Protein AF-A0A958BLH3-F1 (afdb_monomer_lite)

Foldseek 3Di:
DDDDDPDDPDDQWDADWPCVPVVVVVVVLVVVCVVPDDDPVPPPPDPPPPVVVVNPDDDDDDDDDDDDDDDDDDPDPPPPPPPDPVVVVLCPDVVVVVVVVQVVCCVQPPPSSVLLVVLSVCLVVVVLVVSVVSLVVVCVSCPPNDRPSSLVSLLSSLQSNLVVCVVVLVLVVSLVSLVVSCVSPVPDLSSLLSNLSSCLSVVVLVRNQVSVVVLCVVQPLNSLCLQSNLVSCVVVVVLVSSQVSLVSDDPPCVVVSVVVNVLSVLCCVLQVQWDWDDDDPPQQEIETEHPDDCPVVSVVVSVVVVVVQVVVCVVSVDHDPHRHYTYGDGPVSVCSSVPDD

Structure (mmCIF, N/CA/C/O backbone):
data_AF-A0A958BLH3-F1
#
_entry.id   AF-A0A958BLH3-F1
#
loop_
_atom_site.group_PDB
_atom_site.id
_atom_site.type_symbol
_atom_site.label_atom_id
_atom_site.label_alt_id
_atom_site.label_comp_id
_atom_site.label_asym_id
_atom_site.label_entity_id
_atom_site.label_seq_id
_atom_site.pdbx_PDB_ins_code
_atom_site.Cartn_x
_atom_site.Cartn_y
_atom_site.Cartn_z
_atom_site.occupancy
_atom_site.B_iso_or_equiv
_atom_site.auth_seq_id
_atom_site.auth_comp_id
_atom_site.auth_asym_id
_atom_site.auth_atom_id
_atom_site.pdbx_PDB_model_num
ATOM 1 N N . MET A 1 1 ? -21.257 9.947 56.215 1.00 37.41 1 MET A N 1
ATOM 2 C CA . MET A 1 1 ? -22.336 9.494 55.311 1.00 37.41 1 MET A CA 1
ATOM 3 C C . MET A 1 1 ? -21.714 9.184 53.959 1.00 37.41 1 MET A C 1
ATOM 5 O O . MET A 1 1 ? -21.094 10.087 53.412 1.00 37.41 1 MET A O 1
ATOM 9 N N . PRO A 1 2 ? -21.786 7.946 53.446 1.00 32.38 2 PRO A N 1
ATOM 10 C CA . PRO A 1 2 ? -21.346 7.666 52.084 1.00 32.38 2 PRO A CA 1
ATOM 11 C C . PRO A 1 2 ? -22.386 8.201 51.079 1.00 32.38 2 PRO A C 1
ATOM 13 O O . PRO A 1 2 ? -23.577 8.228 51.407 1.00 32.38 2 PRO A O 1
ATOM 16 N N . PRO A 1 3 ? -21.970 8.644 49.880 1.00 43.88 3 PRO A N 1
ATOM 17 C CA . PRO A 1 3 ? -22.886 9.174 48.879 1.00 43.88 3 PRO A CA 1
ATOM 18 C C . PRO A 1 3 ? -23.779 8.059 48.320 1.00 43.88 3 PRO A C 1
ATOM 20 O O . PRO A 1 3 ? -23.331 6.944 48.045 1.00 43.88 3 PRO A O 1
ATOM 23 N N . GLY A 1 4 ? -25.070 8.373 48.206 1.00 34.03 4 GLY A N 1
ATOM 24 C CA . GLY A 1 4 ? -26.125 7.450 47.811 1.00 34.03 4 GLY A CA 1
ATOM 25 C C . GLY A 1 4 ? -25.943 6.898 46.398 1.00 34.03 4 GLY A C 1
ATOM 26 O O . GLY A 1 4 ? -25.615 7.619 45.457 1.00 34.03 4 GLY A O 1
ATOM 27 N N . LYS A 1 5 ? -26.196 5.594 46.253 1.00 37.66 5 LYS A N 1
ATOM 28 C CA . LYS A 1 5 ? -26.348 4.927 44.960 1.00 37.66 5 LYS A CA 1
ATOM 29 C C . LYS A 1 5 ? -27.605 5.475 44.279 1.00 37.66 5 LYS A C 1
ATOM 31 O O . LYS A 1 5 ? -28.716 5.183 44.716 1.00 37.66 5 LYS A O 1
ATOM 36 N N . ASN A 1 6 ? -27.425 6.257 43.217 1.00 38.53 6 ASN A N 1
ATOM 37 C CA . ASN A 1 6 ? -28.525 6.674 42.355 1.00 38.53 6 ASN A CA 1
ATOM 38 C C . ASN A 1 6 ? -29.084 5.451 41.622 1.00 38.53 6 ASN A C 1
ATOM 40 O O . ASN A 1 6 ? -28.413 4.825 40.805 1.00 38.53 6 ASN A O 1
ATOM 44 N N . ASN A 1 7 ? -30.324 5.117 41.958 1.00 36.72 7 ASN A N 1
ATOM 45 C CA . ASN A 1 7 ? -31.095 4.036 41.376 1.00 36.72 7 ASN A CA 1
ATOM 46 C C . ASN A 1 7 ? -31.666 4.516 40.031 1.00 36.72 7 ASN A C 1
ATOM 48 O O . ASN A 1 7 ? -32.753 5.086 39.969 1.00 36.72 7 ASN A O 1
ATOM 52 N N . THR A 1 8 ? -30.903 4.363 38.951 1.00 39.16 8 THR A N 1
ATOM 53 C CA . THR A 1 8 ? -31.406 4.580 37.590 1.00 39.16 8 THR A CA 1
ATOM 54 C C . THR A 1 8 ? -32.180 3.339 37.156 1.00 39.16 8 THR A C 1
ATOM 56 O O . THR A 1 8 ? -31.596 2.263 37.039 1.00 39.16 8 THR A O 1
ATOM 59 N N . GLY A 1 9 ? -33.491 3.482 36.942 1.00 37.75 9 GLY A N 1
ATOM 60 C CA . GLY A 1 9 ? -34.346 2.426 36.389 1.00 37.75 9 GLY A CA 1
ATOM 61 C C . GLY A 1 9 ? -33.879 1.933 35.007 1.00 37.75 9 GLY A C 1
ATOM 62 O O . GLY A 1 9 ? -32.950 2.508 34.434 1.00 37.75 9 GLY A O 1
ATOM 63 N N . PRO A 1 10 ? -34.501 0.872 34.454 1.00 38.06 10 PRO A N 1
ATOM 64 C CA . PRO A 1 10 ? -34.063 0.246 33.208 1.00 38.06 10 PRO A CA 1
ATOM 65 C C . PRO A 1 10 ? -34.158 1.243 32.047 1.00 38.06 10 PRO A C 1
ATOM 67 O O . PRO A 1 10 ? -35.227 1.489 31.489 1.00 38.06 10 PRO A O 1
ATOM 70 N N . GLY A 1 11 ? -33.025 1.860 31.712 1.00 38.25 11 GLY A N 1
ATOM 71 C CA . GLY A 1 11 ? -32.908 2.768 30.582 1.00 38.25 11 GLY A CA 1
ATOM 72 C C . GLY A 1 11 ? -33.175 2.025 29.277 1.00 38.25 11 GLY A C 1
ATOM 73 O O . GLY A 1 11 ? -32.767 0.882 29.108 1.00 38.25 11 GLY A O 1
ATOM 74 N N . ARG A 1 12 ? -33.866 2.673 28.337 1.00 40.09 12 ARG A N 1
ATOM 75 C CA . ARG A 1 12 ? -33.966 2.190 26.955 1.00 40.09 12 ARG A CA 1
ATOM 76 C C . ARG A 1 12 ? -32.569 2.189 26.326 1.00 40.09 12 ARG A C 1
ATOM 78 O O . ARG A 1 12 ? -31.915 3.233 26.278 1.00 40.09 12 ARG A O 1
ATOM 85 N N . TRP A 1 13 ? -32.133 1.027 25.854 1.00 40.81 13 TRP A N 1
ATOM 86 C CA . TRP A 1 13 ? -30.820 0.813 25.247 1.00 40.81 13 TRP A CA 1
ATOM 87 C C . TRP A 1 13 ? -30.917 0.886 23.724 1.00 40.81 13 TRP A C 1
ATOM 89 O O . TRP A 1 13 ? -31.919 0.477 23.147 1.00 40.81 13 TRP A O 1
ATOM 99 N N . ILE A 1 14 ? -29.874 1.403 23.077 1.00 40.72 14 ILE A N 1
ATOM 100 C CA . ILE A 1 14 ? -29.750 1.429 21.618 1.00 40.72 14 ILE A CA 1
ATOM 101 C C . ILE A 1 14 ? -28.505 0.614 21.286 1.00 40.72 14 ILE A C 1
ATOM 103 O O . ILE A 1 14 ? -27.400 1.015 21.642 1.00 40.72 14 ILE A O 1
ATOM 107 N N . ALA A 1 15 ? -28.683 -0.535 20.639 1.00 35.84 15 ALA A N 1
ATOM 108 C CA . ALA A 1 15 ? -27.577 -1.264 20.038 1.00 35.84 15 ALA A CA 1
ATOM 109 C C . ALA A 1 15 ? -27.275 -0.612 18.686 1.00 35.84 15 ALA A C 1
ATOM 111 O O . ALA A 1 15 ? -27.985 -0.844 17.710 1.00 35.84 15 ALA A O 1
ATOM 112 N N . LEU A 1 16 ? -26.252 0.239 18.633 1.00 40.19 16 LEU A N 1
ATOM 113 C CA . LEU A 1 16 ? -25.733 0.732 17.364 1.00 40.19 16 LEU A CA 1
ATOM 114 C C . LEU A 1 16 ? -24.526 -0.123 16.988 1.00 40.19 16 LEU A C 1
ATOM 116 O O . LEU A 1 16 ? -23.476 -0.043 17.620 1.00 40.19 16 LEU A O 1
ATOM 120 N N . VAL A 1 17 ? -24.682 -0.965 15.971 1.00 38.28 17 VAL A N 1
ATOM 121 C CA . VAL A 1 17 ? -23.552 -1.695 15.402 1.00 38.28 17 VAL A CA 1
ATOM 122 C C . VAL A 1 17 ? -22.861 -0.743 14.425 1.00 38.28 17 VAL A C 1
ATOM 124 O O . VAL A 1 17 ? -23.419 -0.407 13.381 1.00 38.28 17 VAL A O 1
ATOM 127 N N . LEU A 1 18 ? -21.655 -0.279 14.758 1.00 35.34 18 LEU A N 1
ATOM 128 C CA . LEU A 1 18 ? -20.787 0.430 13.813 1.00 35.34 18 LEU A CA 1
ATOM 129 C C . LEU A 1 18 ? -20.222 -0.587 12.813 1.00 35.34 18 LEU A C 1
ATOM 131 O O . LEU A 1 18 ? -19.117 -1.098 12.939 1.00 35.34 18 LEU A O 1
ATOM 135 N N . VAL A 1 19 ? -21.033 -0.913 11.811 1.00 38.06 19 VAL A N 1
ATOM 136 C CA . VAL A 1 19 ? -20.707 -1.826 10.712 1.00 38.06 19 VAL A CA 1
ATOM 137 C C . VAL A 1 19 ? -20.031 -1.037 9.579 1.00 38.06 19 VAL A C 1
ATOM 139 O O . VAL A 1 19 ? -20.519 -1.030 8.452 1.00 38.06 19 VAL A O 1
ATOM 142 N N . SER A 1 20 ? -18.949 -0.296 9.845 1.00 35.91 20 SER A N 1
ATOM 143 C CA . SER A 1 20 ? -18.367 0.568 8.796 1.00 35.91 20 SER A CA 1
ATOM 144 C C . SER A 1 20 ? -17.665 -0.243 7.696 1.00 35.91 20 SER A C 1
ATOM 146 O O . SER A 1 20 ? -17.787 0.089 6.520 1.00 35.91 20 SER A O 1
ATOM 148 N N . ALA A 1 21 ? -17.023 -1.363 8.047 1.00 39.22 21 ALA A N 1
ATOM 149 C CA . ALA A 1 21 ? -16.390 -2.258 7.076 1.00 39.22 21 ALA A CA 1
ATOM 150 C C . ALA A 1 21 ? -17.383 -3.262 6.460 1.00 39.22 21 ALA A C 1
ATOM 152 O O . ALA A 1 21 ? -17.373 -3.498 5.257 1.00 39.22 21 ALA A O 1
ATOM 153 N N . PHE A 1 22 ? -18.292 -3.830 7.256 1.00 42.03 22 PHE A N 1
ATOM 154 C CA . PHE A 1 22 ? -19.135 -4.950 6.816 1.00 42.03 22 PHE A CA 1
ATOM 155 C C . PHE A 1 22 ? -20.323 -4.522 5.929 1.00 42.03 22 PHE A C 1
ATOM 157 O O . PHE A 1 22 ? -20.677 -5.267 5.021 1.00 42.03 22 PHE A O 1
ATOM 164 N N . MET A 1 23 ? -20.860 -3.299 6.063 1.00 39.84 23 MET A N 1
ATOM 165 C CA . MET A 1 23 ? -21.829 -2.755 5.096 1.00 39.84 23 MET A CA 1
ATOM 166 C C . MET A 1 23 ? -21.134 -2.321 3.805 1.00 39.84 23 MET A C 1
ATOM 168 O O . MET A 1 23 ? -21.676 -2.567 2.738 1.00 39.84 23 MET A O 1
ATOM 172 N N . GLY A 1 24 ? -19.919 -1.764 3.871 1.00 39.97 24 GLY A N 1
ATOM 173 C CA . GLY A 1 24 ? -19.135 -1.422 2.680 1.00 39.97 24 GLY A CA 1
ATOM 174 C C . GLY A 1 24 ? -18.825 -2.645 1.812 1.00 39.97 24 GLY A C 1
ATOM 175 O O . GLY A 1 24 ? -19.053 -2.612 0.607 1.00 39.97 24 GLY A O 1
ATOM 176 N N . THR A 1 25 ? -18.402 -3.756 2.422 1.00 45.12 25 THR A N 1
ATOM 177 C CA . THR A 1 25 ? -18.096 -5.004 1.701 1.00 45.12 25 THR A CA 1
ATOM 178 C C . THR A 1 25 ? -19.353 -5.719 1.198 1.00 45.12 25 THR A C 1
ATOM 180 O O . THR A 1 25 ? -19.340 -6.266 0.097 1.00 45.12 25 THR A O 1
ATOM 183 N N . ILE A 1 26 ? -20.463 -5.682 1.947 1.00 45.66 26 ILE A N 1
ATOM 184 C CA . ILE A 1 26 ? -21.752 -6.225 1.483 1.00 45.66 26 ILE A CA 1
ATOM 185 C C . ILE A 1 26 ? -22.331 -5.370 0.359 1.00 45.66 26 ILE A C 1
ATOM 187 O O . ILE A 1 26 ? -22.821 -5.931 -0.610 1.00 45.66 26 ILE A O 1
ATOM 191 N N . VAL A 1 27 ? -22.251 -4.041 0.440 1.00 41.78 27 VAL A N 1
ATOM 192 C CA . VAL A 1 27 ? -22.716 -3.135 -0.619 1.00 41.78 27 VAL A CA 1
ATOM 193 C C . VAL A 1 27 ? -21.825 -3.254 -1.852 1.00 41.78 27 VAL A C 1
ATOM 195 O O . VAL A 1 27 ? -22.355 -3.334 -2.950 1.00 41.78 27 VAL A O 1
ATOM 198 N N . ALA A 1 28 ? -20.502 -3.370 -1.711 1.00 41.59 28 ALA A N 1
ATOM 199 C CA . ALA A 1 28 ? -19.601 -3.615 -2.839 1.00 41.59 28 ALA A CA 1
ATOM 200 C C . ALA A 1 28 ? -19.841 -4.991 -3.487 1.00 41.59 28 ALA A C 1
ATOM 202 O O . ALA A 1 28 ? -19.916 -5.085 -4.710 1.00 41.59 28 ALA A O 1
ATOM 203 N N . GLY A 1 29 ? -20.043 -6.046 -2.689 1.00 42.72 29 GLY A N 1
ATOM 204 C CA . GLY A 1 29 ? -20.414 -7.377 -3.181 1.00 42.72 29 GLY A CA 1
ATOM 205 C C . GLY A 1 29 ? -21.808 -7.412 -3.815 1.00 42.72 29 GLY A C 1
ATOM 206 O O . GLY A 1 29 ? -22.000 -8.038 -4.854 1.00 42.72 29 GLY A O 1
ATOM 207 N N . ALA A 1 30 ? -22.770 -6.684 -3.245 1.00 41.22 30 ALA A N 1
ATOM 208 C CA . ALA A 1 30 ? -24.120 -6.542 -3.775 1.00 41.22 30 ALA A CA 1
ATOM 209 C C . ALA A 1 30 ? -24.160 -5.673 -5.035 1.00 41.22 30 ALA A C 1
ATOM 211 O O . ALA A 1 30 ? -24.947 -5.977 -5.915 1.00 41.22 30 ALA A O 1
ATOM 212 N N . LEU A 1 31 ? -23.312 -4.648 -5.173 1.00 40.00 31 LEU A N 1
ATOM 213 C CA . LEU A 1 31 ? -23.170 -3.845 -6.395 1.00 40.00 31 LEU A CA 1
ATOM 214 C C . LEU A 1 31 ? -22.462 -4.635 -7.502 1.00 40.00 31 LEU A C 1
ATOM 216 O O . LEU A 1 31 ? -22.894 -4.595 -8.652 1.00 40.00 31 LEU A O 1
ATOM 220 N N . TYR A 1 32 ? -21.436 -5.418 -7.153 1.00 45.50 32 TYR A N 1
ATOM 221 C CA . TYR A 1 32 ? -20.783 -6.358 -8.068 1.00 45.50 32 TYR A CA 1
ATOM 222 C C . TYR A 1 32 ? -21.759 -7.439 -8.568 1.00 45.50 32 TYR A C 1
ATOM 224 O O . TYR A 1 32 ? -21.731 -7.809 -9.740 1.00 45.50 32 TYR A O 1
ATOM 232 N N . TRP A 1 33 ? -22.674 -7.901 -7.707 1.00 40.91 33 TRP A N 1
ATOM 233 C CA . TRP A 1 33 ? -23.711 -8.879 -8.052 1.00 40.91 33 TRP A CA 1
ATOM 234 C C . TRP A 1 33 ? -24.939 -8.259 -8.748 1.00 40.91 33 TRP A C 1
ATOM 236 O O . TRP A 1 33 ? -25.469 -8.856 -9.676 1.00 40.91 33 TRP A O 1
ATOM 246 N N . ALA A 1 34 ? -25.366 -7.046 -8.379 1.00 42.19 34 ALA A N 1
ATOM 247 C CA . ALA A 1 34 ? -26.511 -6.335 -8.967 1.00 42.19 34 ALA A CA 1
ATOM 248 C C . ALA A 1 34 ? -26.246 -5.838 -10.394 1.00 42.19 34 ALA A C 1
ATOM 250 O O . ALA A 1 34 ? -27.189 -5.638 -11.158 1.00 42.19 34 ALA A O 1
ATOM 251 N N . ASN A 1 35 ? -24.977 -5.727 -10.794 1.00 41.56 35 ASN A N 1
ATOM 252 C CA . ASN A 1 35 ? -24.606 -5.562 -12.199 1.00 41.56 35 ASN A CA 1
ATOM 253 C C . ASN A 1 35 ? -24.906 -6.829 -13.044 1.00 41.56 35 ASN A C 1
ATOM 255 O O . ASN A 1 35 ? -24.737 -6.822 -14.259 1.00 41.56 35 ASN A O 1
ATOM 259 N N . ASN A 1 36 ? -25.385 -7.910 -12.408 1.00 40.97 36 ASN A N 1
ATOM 260 C CA . ASN A 1 36 ? -25.858 -9.156 -13.003 1.00 40.97 36 ASN A CA 1
ATOM 261 C C . ASN A 1 36 ? -27.269 -9.527 -12.467 1.00 40.97 36 ASN A C 1
ATOM 263 O O . ASN A 1 36 ? -27.419 -10.345 -11.564 1.00 40.97 36 ASN A O 1
ATOM 267 N N . ARG A 1 37 ? -28.307 -8.990 -13.132 1.00 43.25 37 ARG A N 1
ATOM 268 C CA . ARG A 1 37 ? -29.766 -9.293 -13.064 1.00 43.25 37 ARG A CA 1
ATOM 269 C C . ARG A 1 37 ? -30.682 -8.497 -12.114 1.00 43.25 37 ARG A C 1
ATOM 271 O O . ARG A 1 37 ? -30.424 -8.269 -10.938 1.00 43.25 37 ARG A O 1
ATOM 278 N N . GLU A 1 38 ? -31.860 -8.210 -12.682 1.00 42.28 38 GLU A N 1
ATOM 279 C CA . GLU A 1 38 ? -33.102 -7.701 -12.089 1.00 42.28 38 GLU A CA 1
ATOM 280 C C . GLU A 1 38 ? -33.615 -8.599 -10.948 1.00 42.28 38 GLU A C 1
ATOM 282 O O . GLU A 1 38 ? -33.930 -9.761 -11.210 1.00 42.28 38 GLU A O 1
ATOM 287 N N . LYS A 1 39 ? -33.735 -8.080 -9.710 1.00 44.16 39 LYS A N 1
ATOM 288 C CA . LYS A 1 39 ? -34.741 -8.467 -8.673 1.00 44.16 39 LYS A CA 1
ATOM 289 C C . LYS A 1 39 ? -34.475 -7.824 -7.294 1.00 44.16 39 LYS A C 1
ATOM 291 O O . LYS A 1 39 ? -34.443 -8.503 -6.272 1.00 44.16 39 LYS A O 1
ATOM 296 N N . VAL A 1 40 ? -34.342 -6.497 -7.226 1.00 38.03 40 VAL A N 1
ATOM 297 C CA . VAL A 1 40 ? -34.136 -5.790 -5.936 1.00 38.03 40 VAL A CA 1
ATOM 298 C C . VAL A 1 40 ? -35.458 -5.368 -5.261 1.00 38.03 40 VAL A C 1
ATOM 300 O O . VAL A 1 40 ? -35.514 -5.213 -4.044 1.00 38.03 40 VAL A O 1
ATOM 303 N N . GLY A 1 41 ? -36.573 -5.296 -5.996 1.00 34.56 41 GLY A N 1
ATOM 304 C CA . GLY A 1 41 ? -37.837 -4.739 -5.482 1.00 34.56 41 GLY A CA 1
ATOM 305 C C . GLY A 1 41 ? -38.534 -5.514 -4.349 1.00 34.56 41 GLY A C 1
ATOM 306 O O . GLY A 1 41 ? -39.370 -4.946 -3.657 1.00 34.56 41 GLY A O 1
ATOM 307 N N . HIS A 1 42 ? -38.203 -6.790 -4.108 1.00 34.75 42 HIS A N 1
ATOM 308 C CA . HIS A 1 42 ? -38.936 -7.633 -3.145 1.00 34.75 42 HIS A CA 1
ATOM 309 C C . HIS A 1 42 ? -38.264 -7.805 -1.768 1.00 34.75 42 HIS A C 1
ATOM 311 O O . HIS A 1 42 ? -38.857 -8.422 -0.878 1.00 34.75 42 HIS A O 1
ATOM 317 N N . PHE A 1 43 ? -37.047 -7.281 -1.585 1.00 39.72 43 PHE A N 1
ATOM 318 C CA . PHE A 1 43 ? -36.188 -7.561 -0.425 1.00 39.72 43 PHE A CA 1
ATOM 319 C C . PHE A 1 43 ? -36.450 -6.648 0.790 1.00 39.72 43 PHE A C 1
ATOM 321 O O . PHE A 1 43 ? -36.435 -7.126 1.925 1.00 39.72 43 PHE A O 1
ATOM 328 N N . ALA A 1 44 ? -36.777 -5.367 0.581 1.00 32.50 44 ALA A N 1
ATOM 329 C CA . ALA A 1 44 ? -36.864 -4.375 1.663 1.00 32.50 44 ALA A CA 1
ATOM 330 C C . ALA A 1 44 ? -37.977 -4.642 2.704 1.00 32.50 44 ALA A C 1
ATOM 332 O O . ALA A 1 44 ? -37.867 -4.207 3.845 1.00 32.50 44 ALA A O 1
ATOM 333 N N . GLY A 1 45 ? -39.027 -5.396 2.354 1.00 31.56 45 GLY A N 1
ATOM 334 C CA . GLY A 1 45 ? -40.202 -5.571 3.219 1.00 31.56 45 GLY A CA 1
ATOM 335 C C . GLY A 1 45 ? -40.168 -6.745 4.207 1.00 31.56 45 GLY A C 1
ATOM 336 O O . GLY A 1 45 ? -40.974 -6.764 5.130 1.00 31.56 45 GLY A O 1
ATOM 337 N N . ARG A 1 46 ? -39.292 -7.752 4.036 1.00 38.34 46 ARG A N 1
ATOM 338 C CA . ARG A 1 46 ? -39.423 -9.032 4.778 1.00 38.34 46 ARG A CA 1
ATOM 339 C C . ARG A 1 46 ? -38.373 -9.311 5.850 1.00 38.34 46 ARG A C 1
ATOM 341 O O . ARG A 1 46 ? -38.686 -10.034 6.789 1.00 38.34 46 ARG A O 1
ATOM 348 N N . VAL A 1 47 ? -37.165 -8.758 5.741 1.00 38.47 47 VAL A N 1
ATOM 349 C CA . VAL A 1 47 ? -36.065 -9.058 6.686 1.00 38.47 47 VAL A CA 1
ATOM 350 C C . VAL A 1 47 ? -35.832 -7.919 7.689 1.00 38.47 47 VAL A C 1
ATOM 352 O O . VAL A 1 47 ? -35.426 -8.179 8.816 1.00 38.47 47 VAL A O 1
ATOM 355 N N . GLY A 1 48 ? -36.171 -6.673 7.335 1.00 34.03 48 GLY A N 1
ATOM 356 C CA . GLY A 1 48 ? -35.995 -5.516 8.223 1.00 34.03 48 GLY A CA 1
ATOM 357 C C . GLY A 1 48 ? -37.059 -5.377 9.318 1.00 34.03 48 GLY A C 1
ATOM 358 O O . GLY A 1 48 ? -36.728 -4.993 10.431 1.00 34.03 48 GLY A O 1
ATOM 359 N N . GLY A 1 49 ? -38.322 -5.723 9.039 1.00 31.38 49 GLY A N 1
ATOM 360 C CA . GLY A 1 49 ? -39.445 -5.399 9.935 1.00 31.38 49 GLY A CA 1
ATOM 361 C C . GLY A 1 49 ? -39.404 -6.116 11.288 1.00 31.38 49 GLY A C 1
ATOM 362 O O . GLY A 1 49 ? -39.385 -5.472 12.329 1.00 31.38 49 GLY A O 1
ATOM 363 N N . ARG A 1 50 ? -39.313 -7.453 11.297 1.00 36.44 50 ARG A N 1
ATOM 364 C CA . ARG A 1 50 ? -39.453 -8.226 12.549 1.00 36.44 50 ARG A CA 1
ATOM 365 C C . ARG A 1 50 ? -38.236 -8.175 13.473 1.00 36.44 50 ARG A C 1
ATOM 367 O O . ARG A 1 50 ? -38.407 -8.207 14.681 1.00 36.44 50 ARG A O 1
ATOM 374 N N . ALA A 1 51 ? -37.020 -8.075 12.936 1.00 37.38 51 ALA A N 1
ATOM 375 C CA . ALA A 1 51 ? -35.814 -8.016 13.769 1.00 37.38 51 ALA A CA 1
ATOM 376 C C . ALA A 1 51 ? -35.597 -6.633 14.416 1.00 37.38 51 ALA A C 1
ATOM 378 O O . ALA A 1 51 ? -34.936 -6.539 15.446 1.00 37.38 51 ALA A O 1
ATOM 379 N N . LEU A 1 52 ? -36.144 -5.564 13.822 1.00 33.84 52 LEU A N 1
ATOM 380 C CA . LEU A 1 52 ? -36.016 -4.189 14.322 1.00 33.84 52 LEU A CA 1
ATOM 381 C C . LEU A 1 52 ? -37.176 -3.778 15.246 1.00 33.84 52 LEU A C 1
ATOM 383 O O . LEU A 1 52 ? -36.959 -2.975 16.155 1.00 33.84 52 LEU A O 1
ATOM 387 N N . GLU A 1 53 ? -38.371 -4.358 15.074 1.00 36.38 53 GLU A N 1
ATOM 388 C CA . GLU A 1 53 ? -39.510 -4.176 15.991 1.00 36.38 53 GLU A CA 1
ATOM 389 C C . GLU A 1 53 ? -39.236 -4.770 17.383 1.00 36.38 53 GLU A C 1
ATOM 391 O O . GLU A 1 53 ? -39.502 -4.109 18.388 1.00 36.38 53 GLU A O 1
ATOM 396 N N . ASP A 1 54 ? -38.582 -5.936 17.460 1.00 37.88 54 ASP A N 1
ATOM 397 C CA . ASP A 1 54 ? -38.161 -6.551 18.732 1.00 37.88 54 ASP A CA 1
ATOM 398 C C . ASP A 1 54 ? -37.058 -5.748 19.463 1.00 37.88 54 ASP A C 1
ATOM 400 O O . ASP A 1 54 ? -36.806 -5.960 20.651 1.00 37.88 54 ASP A O 1
ATOM 404 N N . LEU A 1 55 ? -36.416 -4.789 18.781 1.00 36.84 55 LEU A N 1
ATOM 405 C CA . LEU A 1 55 ? -35.350 -3.930 19.314 1.00 36.84 55 LEU A CA 1
ATOM 406 C C . LEU A 1 55 ? -35.811 -2.502 19.669 1.00 36.84 55 LEU A C 1
ATOM 408 O O . LEU A 1 55 ? -35.000 -1.703 20.139 1.00 36.84 55 LEU A O 1
ATOM 412 N N . GLY A 1 56 ? -37.093 -2.157 19.485 1.00 28.36 56 GLY A N 1
ATOM 413 C CA . GLY A 1 56 ? -37.637 -0.848 19.878 1.00 28.36 56 GLY A CA 1
ATOM 414 C C . GLY A 1 56 ? -37.031 0.355 19.136 1.00 28.36 56 GLY A C 1
ATOM 415 O O . GLY A 1 56 ? -36.914 1.439 19.715 1.00 28.36 56 GLY A O 1
ATOM 416 N N . VAL A 1 57 ? -36.628 0.177 17.875 1.00 32.44 57 VAL A N 1
ATOM 417 C CA . VAL A 1 57 ? -36.016 1.231 17.048 1.00 32.44 57 VAL A CA 1
ATOM 418 C C . VAL A 1 57 ? -37.100 2.160 16.480 1.00 32.44 57 VAL A C 1
ATOM 420 O O . VAL A 1 57 ? -38.033 1.714 15.821 1.00 32.44 57 VAL A O 1
ATOM 423 N N . ILE A 1 58 ? -36.988 3.467 16.743 1.00 28.47 58 ILE A N 1
ATOM 424 C CA . ILE A 1 58 ? -37.929 4.497 16.267 1.00 28.47 58 ILE A CA 1
ATOM 425 C C . ILE A 1 58 ? -37.579 4.901 14.826 1.00 28.47 58 ILE A C 1
ATOM 427 O O . ILE A 1 58 ? -36.423 5.192 14.522 1.00 28.47 58 ILE A O 1
ATOM 431 N N . HIS A 1 59 ? -38.593 4.950 13.961 1.00 25.30 59 HIS A N 1
ATOM 432 C CA . HIS A 1 59 ? -38.522 5.430 12.579 1.00 25.30 59 HIS A CA 1
ATOM 433 C C . HIS A 1 59 ? -38.285 6.954 12.532 1.00 25.30 59 HIS A C 1
ATOM 435 O O . HIS A 1 59 ? -38.992 7.709 13.200 1.00 25.30 59 HIS A O 1
ATOM 441 N N . ILE A 1 60 ? -37.296 7.408 11.755 1.00 26.30 60 ILE A N 1
ATOM 442 C CA . ILE A 1 60 ? -37.010 8.831 11.501 1.00 26.30 60 ILE A CA 1
ATOM 443 C C . ILE A 1 60 ? -37.537 9.158 10.092 1.00 26.30 60 ILE A C 1
ATOM 445 O O . ILE A 1 60 ? -37.161 8.439 9.166 1.00 26.30 60 ILE A O 1
ATOM 449 N N . PRO A 1 61 ? -38.396 10.180 9.904 1.00 26.44 61 PRO A N 1
ATOM 450 C CA . PRO A 1 61 ? -38.891 10.548 8.581 1.00 26.44 61 PRO A CA 1
ATOM 451 C C . PRO A 1 61 ? -37.813 11.245 7.740 1.00 26.44 61 PRO A C 1
ATOM 453 O O . PRO A 1 61 ? -36.923 11.910 8.274 1.00 26.44 61 PRO A O 1
ATOM 456 N N . ASP A 1 62 ? -37.932 11.068 6.423 1.00 27.95 62 ASP A N 1
ATOM 457 C CA . ASP A 1 62 ? -37.001 11.505 5.382 1.00 27.95 62 ASP A CA 1
ATOM 458 C C . ASP A 1 62 ? -36.552 12.967 5.524 1.00 27.95 62 ASP A C 1
ATOM 460 O O . ASP A 1 62 ? -37.362 13.895 5.575 1.00 27.95 62 ASP A O 1
ATOM 464 N N . ALA A 1 63 ? -35.232 13.171 5.533 1.00 26.92 63 ALA A N 1
ATOM 465 C CA . ALA A 1 63 ? -34.613 14.485 5.449 1.00 26.92 63 ALA A CA 1
ATOM 466 C C . ALA A 1 63 ? -34.212 14.775 3.996 1.00 26.92 63 ALA A C 1
ATOM 468 O O . ALA A 1 63 ? -33.309 14.147 3.442 1.00 26.92 63 ALA A O 1
ATOM 469 N N . THR A 1 64 ? -34.882 15.747 3.383 1.00 29.61 64 THR A N 1
ATOM 470 C CA . THR A 1 64 ? -34.517 16.323 2.084 1.00 29.61 64 THR A CA 1
ATOM 471 C C . THR A 1 64 ? -33.145 17.008 2.185 1.00 29.61 64 THR A C 1
ATOM 473 O O . THR A 1 64 ? -32.937 17.787 3.119 1.00 29.61 64 THR A O 1
ATOM 476 N N . PRO A 1 65 ? -32.199 16.781 1.255 1.00 28.44 65 PRO A N 1
ATOM 477 C CA . PRO A 1 65 ? -30.905 17.453 1.307 1.00 28.44 65 PRO A CA 1
ATOM 478 C C . PRO A 1 65 ? -31.043 18.928 0.889 1.00 28.44 65 PRO A C 1
ATOM 480 O O . PRO A 1 65 ? -31.703 19.214 -0.115 1.00 28.44 65 PRO A O 1
ATOM 483 N N . PRO A 1 66 ? -30.420 19.884 1.603 1.00 30.56 66 PRO A N 1
ATOM 484 C CA . PRO A 1 66 ? -30.347 21.257 1.135 1.00 30.56 66 PRO A CA 1
ATOM 485 C C . PRO A 1 66 ? -29.325 21.357 -0.003 1.00 30.56 66 PRO A C 1
ATOM 487 O O . PRO A 1 66 ? -28.177 20.932 0.124 1.00 30.56 66 PRO A O 1
ATOM 490 N N . GLY A 1 67 ? -29.761 21.934 -1.123 1.00 35.62 67 GLY A N 1
ATOM 491 C CA . GLY A 1 67 ? -28.886 22.333 -2.217 1.00 35.62 67 GLY A CA 1
ATOM 492 C C . GLY A 1 67 ? -27.924 23.428 -1.760 1.00 35.62 67 GLY A C 1
ATOM 493 O O . GLY A 1 67 ? -28.349 24.467 -1.258 1.00 35.62 67 GLY A O 1
ATOM 494 N N . GLY A 1 68 ? -26.630 23.188 -1.947 1.00 30.41 68 GLY A N 1
ATOM 495 C CA . GLY A 1 68 ? -25.563 24.146 -1.684 1.00 30.41 68 GLY A CA 1
ATOM 496 C C . GLY A 1 68 ? -24.447 23.967 -2.706 1.00 30.41 68 GLY A C 1
ATOM 497 O O . GLY A 1 68 ? -24.034 22.844 -2.988 1.00 30.41 68 GLY A O 1
ATOM 498 N N . ALA A 1 69 ? -24.023 25.078 -3.303 1.00 29.81 69 ALA A N 1
ATOM 499 C CA . ALA A 1 69 ? -23.031 25.145 -4.367 1.00 29.81 69 ALA A CA 1
ATOM 500 C C . ALA A 1 69 ? -21.642 24.648 -3.925 1.00 29.81 69 ALA A C 1
ATOM 502 O O . ALA A 1 69 ? -21.235 24.819 -2.777 1.00 29.81 69 ALA A O 1
ATOM 503 N N . ILE A 1 70 ? -20.914 24.059 -4.875 1.00 28.42 70 ILE A N 1
ATOM 504 C CA . ILE A 1 70 ? -19.525 23.613 -4.730 1.00 28.42 70 ILE A CA 1
ATOM 505 C C . ILE A 1 70 ? -18.621 24.859 -4.684 1.00 28.42 70 ILE A C 1
ATOM 507 O O . ILE A 1 70 ? -18.683 25.652 -5.625 1.00 28.42 70 ILE A O 1
ATOM 511 N N . PRO A 1 71 ? -17.782 25.057 -3.651 1.00 29.30 71 PRO A N 1
ATOM 512 C CA . PRO A 1 71 ? -16.786 26.119 -3.669 1.00 29.30 71 PRO A CA 1
ATOM 513 C C . PRO A 1 71 ? -15.647 25.760 -4.628 1.00 29.30 71 PRO A C 1
ATOM 515 O O . PRO A 1 71 ? -15.107 24.653 -4.586 1.00 29.30 71 PRO A O 1
ATOM 518 N N . GLU A 1 72 ? -15.287 26.722 -5.472 1.00 28.27 72 GLU A N 1
ATOM 519 C CA . GLU A 1 72 ? -14.068 26.744 -6.279 1.00 28.27 72 GLU A CA 1
ATOM 520 C C . GLU A 1 72 ? -12.836 26.463 -5.403 1.00 28.27 72 GLU A C 1
ATOM 522 O O . GLU A 1 72 ? -12.586 27.158 -4.417 1.00 28.27 72 GLU A O 1
ATOM 527 N N . LEU A 1 73 ? -12.073 25.425 -5.759 1.00 27.67 73 LEU A N 1
ATOM 528 C CA . LEU A 1 73 ? -10.802 25.090 -5.117 1.00 27.67 73 LEU A CA 1
ATOM 529 C C . LEU A 1 73 ? -9.773 26.185 -5.416 1.00 27.67 73 LEU A C 1
ATOM 531 O O . LEU A 1 73 ? -9.496 26.487 -6.580 1.00 27.67 73 LEU A O 1
ATOM 535 N N . SER A 1 74 ? -9.223 26.772 -4.350 1.00 30.19 74 SER A N 1
ATOM 536 C CA . SER A 1 74 ? -8.192 27.800 -4.422 1.00 30.19 74 SER A CA 1
ATOM 537 C C . SER A 1 74 ? -6.929 27.260 -5.089 1.00 30.19 74 SER A C 1
ATOM 539 O O . SER A 1 74 ? -6.465 26.146 -4.841 1.00 30.19 74 SER A O 1
ATOM 541 N N . LYS A 1 75 ? -6.385 28.094 -5.973 1.00 31.88 75 LYS A N 1
ATOM 542 C CA . LYS A 1 75 ? -5.045 27.979 -6.533 1.00 31.88 75 LYS A CA 1
ATOM 543 C C . LYS A 1 75 ? -4.055 28.404 -5.450 1.00 31.88 75 LYS A C 1
ATOM 545 O O . LYS A 1 75 ? -3.736 29.583 -5.383 1.00 31.88 75 LYS A O 1
ATOM 550 N N . ASP A 1 76 ? -3.598 27.477 -4.617 1.00 28.41 76 ASP A N 1
ATOM 551 C CA . ASP A 1 76 ? -2.438 27.738 -3.764 1.00 28.41 76 ASP A CA 1
ATOM 552 C C . ASP A 1 76 ? -1.230 26.954 -4.274 1.00 28.41 76 ASP A C 1
ATOM 554 O O . ASP A 1 76 ? -1.190 25.723 -4.303 1.00 28.41 76 ASP A O 1
ATOM 558 N N . GLU A 1 77 ? -0.265 27.744 -4.740 1.00 29.31 77 GLU A N 1
ATOM 559 C CA . GLU A 1 77 ? 0.987 27.420 -5.423 1.00 29.31 77 GLU A CA 1
ATOM 560 C C . GLU A 1 77 ? 2.060 26.801 -4.507 1.00 29.31 77 GLU A C 1
ATOM 562 O O . GLU A 1 77 ? 3.245 26.841 -4.824 1.00 29.31 77 GLU A O 1
ATOM 567 N N . ASP A 1 78 ? 1.670 26.141 -3.418 1.00 29.23 78 ASP A N 1
ATOM 568 C CA . ASP A 1 78 ? 2.589 25.441 -2.510 1.00 29.23 78 ASP A CA 1
ATOM 569 C C . ASP A 1 78 ? 2.745 23.959 -2.880 1.00 29.23 78 ASP A C 1
ATOM 571 O O . ASP A 1 78 ? 2.868 23.074 -2.027 1.00 29.23 78 ASP A O 1
ATOM 575 N N . SER A 1 79 ? 2.781 23.665 -4.189 1.00 29.94 79 SER A N 1
ATOM 576 C CA . SER A 1 79 ? 3.221 22.359 -4.676 1.00 29.94 79 SER A CA 1
ATOM 577 C C . SER A 1 79 ? 4.680 22.182 -4.266 1.00 29.94 79 SER A C 1
ATOM 579 O O . SER A 1 79 ? 5.608 22.691 -4.901 1.00 29.94 79 SER A O 1
ATOM 581 N N . ILE A 1 80 ? 4.860 21.491 -3.148 1.00 30.20 80 ILE A N 1
ATOM 582 C CA . ILE A 1 80 ? 6.135 21.076 -2.595 1.00 30.20 80 ILE A CA 1
ATOM 583 C C . ILE A 1 80 ? 6.970 20.515 -3.747 1.00 30.20 80 ILE A C 1
ATOM 585 O O . ILE A 1 80 ? 6.646 19.463 -4.306 1.00 30.20 80 ILE A O 1
ATOM 589 N N . ARG A 1 81 ? 8.039 21.236 -4.113 1.00 27.50 81 ARG A N 1
ATOM 590 C CA . ARG A 1 81 ? 9.142 20.709 -4.919 1.00 27.50 81 ARG A CA 1
ATOM 591 C C . ARG A 1 81 ? 9.745 19.542 -4.146 1.00 27.50 81 ARG A C 1
ATOM 593 O O . ARG A 1 81 ? 10.703 19.701 -3.398 1.00 27.50 81 ARG A O 1
ATOM 600 N N . TYR A 1 82 ? 9.165 18.361 -4.310 1.00 32.34 82 TYR A N 1
ATOM 601 C CA . TYR A 1 82 ? 9.880 17.120 -4.091 1.00 32.34 82 TYR A CA 1
ATOM 602 C C . TYR A 1 82 ? 10.820 16.970 -5.281 1.00 32.34 82 TYR A C 1
ATOM 604 O O . TYR A 1 82 ? 10.440 16.520 -6.358 1.00 32.34 82 TYR A O 1
ATOM 612 N N . GLU A 1 83 ? 12.036 17.468 -5.088 1.00 28.11 83 GLU A N 1
ATOM 613 C CA . GLU A 1 83 ? 13.176 17.261 -5.966 1.00 28.11 83 GLU A CA 1
ATOM 614 C C . GLU A 1 83 ? 13.352 15.743 -6.149 1.00 28.11 83 GLU A C 1
ATOM 616 O O . GLU A 1 83 ? 13.646 15.000 -5.209 1.00 28.11 83 GLU A O 1
ATOM 621 N N . TRP A 1 84 ? 13.014 15.259 -7.344 1.00 36.69 84 TRP A N 1
ATOM 622 C CA . TRP A 1 84 ? 12.967 13.840 -7.672 1.00 36.69 84 TRP A CA 1
ATOM 623 C C . TRP A 1 84 ? 14.364 13.231 -7.600 1.00 36.69 84 TRP A C 1
ATOM 625 O O . TRP A 1 84 ? 15.208 13.495 -8.453 1.00 36.69 84 TRP A O 1
ATOM 635 N N . ARG A 1 85 ? 14.581 12.330 -6.638 1.00 37.59 85 ARG A N 1
ATOM 636 C CA . ARG A 1 85 ? 15.821 11.545 -6.546 1.00 37.59 85 ARG A CA 1
ATOM 637 C C . ARG A 1 85 ? 15.987 10.540 -7.698 1.00 37.59 85 ARG A C 1
ATOM 639 O O . ARG A 1 85 ? 17.105 10.148 -7.977 1.00 37.59 85 ARG A O 1
ATOM 646 N N . TYR A 1 86 ? 14.917 10.201 -8.424 1.00 39.88 86 TYR A N 1
ATOM 647 C CA . TYR A 1 86 ? 14.995 9.326 -9.605 1.00 39.88 86 TYR A CA 1
ATOM 648 C C . TYR A 1 86 ? 15.311 10.053 -10.919 1.00 39.88 86 TYR A C 1
ATOM 650 O O . TYR A 1 86 ? 15.674 9.399 -11.890 1.00 39.88 86 TYR A O 1
ATOM 658 N N . GLY A 1 87 ? 15.238 11.390 -10.962 1.00 35.34 87 GLY A N 1
ATOM 659 C CA . GLY A 1 87 ? 15.696 12.154 -12.131 1.00 35.34 87 GLY A CA 1
ATOM 660 C C . GLY A 1 87 ? 17.218 12.102 -12.319 1.00 35.34 87 GLY A C 1
ATOM 661 O O . GLY A 1 87 ? 17.694 12.286 -13.432 1.00 35.34 87 GLY A O 1
ATOM 662 N N . ALA A 1 88 ? 17.959 11.808 -11.245 1.00 35.97 88 ALA A N 1
ATOM 663 C CA . ALA A 1 88 ? 19.412 11.632 -11.252 1.00 35.97 88 ALA A CA 1
ATOM 664 C C . ALA A 1 88 ? 19.858 10.159 -11.393 1.00 35.97 88 ALA A C 1
ATOM 666 O O . ALA A 1 88 ? 21.030 9.916 -11.649 1.00 35.97 88 ALA A O 1
ATOM 667 N N . ASP A 1 89 ? 18.931 9.199 -11.266 1.00 41.75 89 ASP A N 1
ATOM 668 C CA . ASP A 1 89 ? 19.193 7.752 -11.387 1.00 41.75 89 ASP A CA 1
ATOM 669 C C . ASP A 1 89 ? 18.619 7.158 -12.690 1.00 41.75 89 ASP A C 1
ATOM 671 O O . ASP A 1 89 ? 18.539 5.939 -12.861 1.00 41.75 89 ASP A O 1
ATOM 675 N N . VAL A 1 90 ? 18.225 8.004 -13.649 1.00 46.56 90 VAL A N 1
ATOM 676 C CA . VAL A 1 90 ? 18.248 7.569 -15.048 1.00 46.56 90 VAL A CA 1
ATOM 677 C C . VAL A 1 90 ? 19.727 7.358 -15.367 1.00 46.56 90 VAL A C 1
ATOM 679 O O . VAL A 1 90 ? 20.496 8.290 -15.153 1.00 46.56 90 VAL A O 1
ATOM 682 N N . PRO A 1 91 ? 20.161 6.165 -15.803 1.00 45.59 91 PRO A N 1
ATOM 683 C CA . PRO A 1 91 ? 21.576 5.821 -15.823 1.00 45.59 91 PRO A CA 1
ATOM 684 C C . PRO A 1 91 ? 22.316 6.745 -16.793 1.00 45.59 91 PRO A C 1
ATOM 686 O O . PRO A 1 91 ? 22.259 6.550 -18.007 1.00 45.59 91 PRO A O 1
ATOM 689 N N . ASP A 1 92 ? 22.975 7.771 -16.260 1.00 47.25 92 ASP A N 1
ATOM 690 C CA . ASP A 1 92 ? 23.734 8.738 -17.059 1.00 47.25 92 ASP A CA 1
ATOM 691 C C . ASP A 1 92 ? 25.236 8.412 -17.062 1.00 47.25 92 ASP A C 1
ATOM 693 O O . ASP A 1 92 ? 25.943 8.845 -17.964 1.00 47.25 92 ASP A O 1
ATOM 697 N N . GLU A 1 93 ? 25.718 7.550 -16.150 1.00 42.22 93 GLU A N 1
ATOM 698 C CA . GLU A 1 93 ? 27.133 7.119 -16.132 1.00 42.22 93 GLU A CA 1
ATOM 699 C C . GLU A 1 93 ? 27.364 5.611 -15.898 1.00 42.22 93 GLU A C 1
ATOM 701 O O . GLU A 1 93 ? 28.238 5.035 -16.542 1.00 42.22 93 GLU A O 1
ATOM 706 N N . GLN A 1 94 ? 26.545 4.903 -15.102 1.00 47.56 94 GLN A N 1
ATOM 707 C CA . GLN A 1 94 ? 26.570 3.419 -15.075 1.00 47.56 94 GLN A CA 1
ATOM 708 C C . GLN A 1 94 ? 26.058 2.786 -16.384 1.00 47.56 94 GLN A C 1
ATOM 710 O O . GLN A 1 94 ? 26.262 1.601 -16.644 1.00 47.56 94 GLN A O 1
ATOM 715 N N . SER A 1 95 ? 25.442 3.596 -17.244 1.00 55.91 95 SER A N 1
ATOM 716 C CA . SER A 1 95 ? 25.041 3.237 -18.598 1.00 55.91 95 SER A CA 1
ATOM 717 C C . SER A 1 95 ? 26.221 2.976 -19.522 1.00 55.91 95 SER A C 1
ATOM 719 O O . SER A 1 95 ? 26.018 2.295 -20.513 1.00 55.91 95 SER A O 1
ATOM 721 N N . VAL A 1 96 ? 27.440 3.454 -19.251 1.00 51.56 96 VAL A N 1
ATOM 722 C CA . VAL A 1 96 ? 28.568 3.236 -20.175 1.00 51.56 96 VAL A CA 1
ATOM 723 C C . VAL A 1 96 ? 28.980 1.761 -20.213 1.00 51.56 96 VAL A C 1
ATOM 725 O O . VAL A 1 96 ? 29.066 1.201 -21.300 1.00 51.56 96 VAL A O 1
ATOM 728 N N . GLU A 1 97 ? 29.123 1.096 -19.062 1.00 54.97 97 GLU A N 1
ATOM 729 C CA . GLU A 1 97 ? 29.428 -0.346 -19.003 1.00 54.97 97 GLU A CA 1
ATOM 730 C C . GLU A 1 97 ? 28.273 -1.204 -19.543 1.00 54.97 97 GLU A C 1
ATOM 732 O O . GLU A 1 97 ? 28.494 -2.179 -20.263 1.00 54.97 97 GLU A O 1
ATOM 737 N N . GLU A 1 98 ? 27.022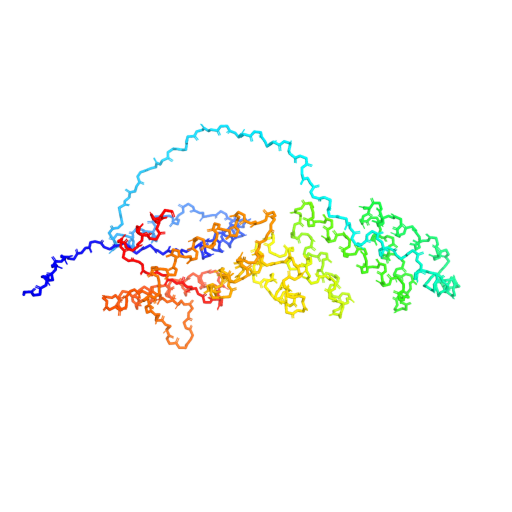 -0.827 -19.263 1.00 55.41 98 GLU A N 1
ATOM 738 C CA . GLU A 1 98 ? 25.848 -1.518 -19.809 1.00 55.41 98 GLU A CA 1
ATOM 739 C C . GLU A 1 98 ? 25.681 -1.289 -21.320 1.00 55.41 98 GLU A C 1
ATOM 741 O O . GLU A 1 98 ? 25.258 -2.201 -22.033 1.00 55.41 98 GLU A O 1
ATOM 746 N N . LEU A 1 99 ? 26.055 -0.110 -21.829 1.00 56.56 99 LEU A N 1
ATOM 747 C CA . LEU A 1 99 ? 26.094 0.221 -23.255 1.00 56.56 99 LEU A CA 1
ATOM 748 C C . LEU A 1 99 ? 27.265 -0.469 -23.964 1.00 56.56 99 LEU A C 1
ATOM 750 O O . LEU A 1 99 ? 27.138 -0.817 -25.135 1.00 56.56 99 LEU A O 1
ATOM 754 N N . GLU A 1 100 ? 28.388 -0.696 -23.286 1.00 59.91 100 GLU A N 1
ATOM 755 C CA . GLU A 1 100 ? 29.507 -1.490 -23.798 1.00 59.91 100 GLU A CA 1
ATOM 756 C C . GLU A 1 100 ? 29.159 -2.980 -23.857 1.00 59.91 100 GLU A C 1
ATOM 758 O O . GLU A 1 100 ? 29.362 -3.618 -24.894 1.00 59.91 100 GLU A O 1
ATOM 763 N N . LEU A 1 101 ? 28.523 -3.519 -22.812 1.00 61.97 101 LEU A N 1
ATOM 764 C CA . LEU A 1 101 ? 27.959 -4.869 -22.826 1.00 61.97 101 LEU A CA 1
ATOM 765 C C . LEU A 1 101 ? 26.899 -5.004 -23.932 1.00 61.97 101 LEU A C 1
ATOM 767 O O . LEU A 1 101 ? 26.901 -5.970 -24.689 1.00 61.97 101 LEU A O 1
ATOM 771 N N . ALA A 1 102 ? 26.038 -4.004 -24.093 1.00 57.22 102 ALA A N 1
ATOM 772 C CA . ALA A 1 102 ? 25.079 -3.915 -25.187 1.00 57.22 102 ALA A CA 1
ATOM 773 C C . ALA A 1 102 ? 25.728 -3.843 -26.577 1.00 57.22 102 ALA A C 1
ATOM 775 O O . ALA A 1 102 ? 25.238 -4.479 -27.507 1.00 57.22 102 ALA A O 1
ATOM 776 N N . ARG A 1 103 ? 26.830 -3.100 -26.738 1.00 63.50 103 ARG A N 1
ATOM 777 C CA . ARG A 1 103 ? 27.602 -3.060 -27.990 1.00 63.50 103 ARG A CA 1
ATOM 778 C C . ARG A 1 103 ? 28.189 -4.428 -28.316 1.00 63.50 103 ARG A C 1
ATOM 780 O O . ARG A 1 103 ? 28.136 -4.824 -29.472 1.00 63.50 103 ARG A O 1
ATOM 787 N N . SER A 1 104 ? 28.655 -5.178 -27.314 1.00 66.31 104 SER A N 1
ATOM 788 C CA . SER A 1 104 ? 29.112 -6.564 -27.510 1.00 66.31 104 SER A CA 1
ATOM 789 C C . SER A 1 104 ? 27.988 -7.525 -27.933 1.00 66.31 104 SER A C 1
ATOM 791 O O . SER A 1 104 ? 28.248 -8.593 -28.477 1.00 66.31 104 SER A O 1
ATOM 793 N N . LEU A 1 105 ? 26.728 -7.135 -27.712 1.00 67.50 105 LEU A N 1
ATOM 794 C CA . LEU A 1 105 ? 25.532 -7.891 -28.085 1.00 67.50 105 LEU A CA 1
ATOM 795 C C . LEU A 1 105 ? 24.887 -7.395 -29.389 1.00 67.50 105 LEU A C 1
ATOM 797 O O . LEU A 1 105 ? 23.923 -8.013 -29.849 1.00 67.50 105 LEU A O 1
ATOM 801 N N . ALA A 1 106 ? 25.417 -6.330 -30.004 1.00 66.06 106 ALA A N 1
ATOM 802 C CA . ALA A 1 106 ? 24.924 -5.782 -31.270 1.00 66.06 106 ALA A CA 1
ATOM 803 C C . ALA A 1 106 ? 25.005 -6.801 -32.422 1.00 66.06 106 ALA A C 1
ATOM 805 O O . ALA A 1 106 ? 24.178 -6.766 -33.328 1.00 66.06 106 ALA A O 1
ATOM 806 N N . ASP A 1 107 ? 25.924 -7.767 -32.335 1.00 71.88 107 ASP A N 1
ATOM 807 C CA . ASP A 1 107 ? 26.027 -8.875 -33.291 1.00 71.88 107 ASP A CA 1
ATOM 808 C C . ASP A 1 107 ? 24.804 -9.815 -33.253 1.00 71.88 107 ASP A C 1
ATOM 810 O O . ASP A 1 107 ? 24.538 -10.524 -34.223 1.00 71.88 107 ASP A O 1
ATOM 814 N N . ARG A 1 108 ? 24.044 -9.842 -32.143 1.00 77.88 108 ARG A N 1
ATOM 815 C CA . ARG A 1 108 ? 22.848 -10.694 -31.978 1.00 77.88 108 ARG A CA 1
ATOM 816 C C . ARG A 1 108 ? 21.558 -9.986 -32.382 1.00 77.88 108 ARG A C 1
ATOM 818 O O . ARG A 1 108 ? 20.658 -10.635 -32.905 1.00 77.88 108 ARG A O 1
ATOM 825 N N . VAL A 1 109 ? 21.459 -8.684 -32.115 1.00 81.12 109 VAL A N 1
ATOM 826 C CA . VAL A 1 109 ? 20.285 -7.864 -32.440 1.00 81.12 109 VAL A CA 1
ATOM 827 C C . VAL A 1 109 ? 20.763 -6.603 -33.162 1.00 81.12 109 VAL A C 1
ATOM 829 O O . VAL A 1 109 ? 21.314 -5.710 -32.507 1.00 81.12 109 VAL A O 1
ATOM 832 N N . PRO A 1 110 ? 20.542 -6.507 -34.489 1.00 81.44 110 PRO A N 1
ATOM 833 C CA . PRO A 1 110 ? 20.854 -5.306 -35.251 1.00 81.44 110 PRO A CA 1
ATOM 834 C C . PRO A 1 110 ? 20.193 -4.075 -34.628 1.00 81.44 110 PRO A C 1
ATOM 836 O O .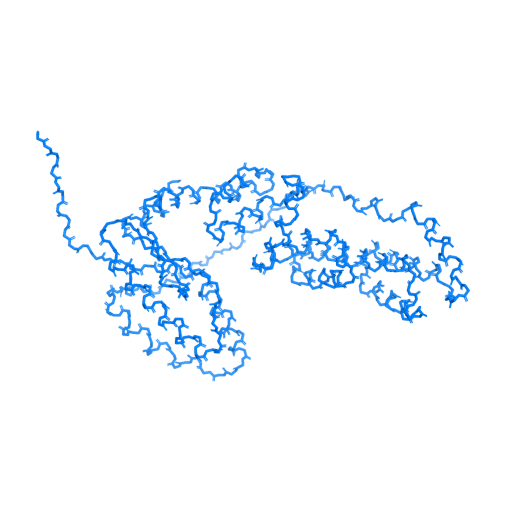 PRO A 1 110 ? 19.070 -4.144 -34.121 1.00 81.44 110 PRO A O 1
ATOM 839 N N . ASP A 1 111 ? 20.911 -2.955 -34.645 1.00 85.19 111 ASP A N 1
ATOM 840 C CA . ASP A 1 111 ? 20.442 -1.656 -34.150 1.00 85.19 111 ASP A CA 1
ATOM 841 C C . ASP A 1 111 ? 20.028 -1.644 -32.667 1.00 85.19 111 ASP A C 1
ATOM 843 O O . ASP A 1 111 ? 19.343 -0.721 -32.214 1.00 85.19 111 ASP A O 1
ATOM 847 N N . PHE A 1 112 ? 20.462 -2.639 -31.875 1.00 85.31 112 PHE A N 1
ATOM 848 C CA . PHE A 1 112 ? 20.173 -2.705 -30.440 1.00 85.31 112 PHE A CA 1
ATOM 849 C C . PHE A 1 112 ? 20.423 -1.368 -29.720 1.00 85.31 112 PHE A C 1
ATOM 851 O O . PHE A 1 112 ? 19.518 -0.912 -29.015 1.00 85.31 112 PHE A O 1
ATOM 858 N N . PRO A 1 113 ? 21.587 -0.699 -29.887 1.00 82.94 113 PRO A N 1
ATOM 859 C CA . PRO A 1 113 ? 21.860 0.537 -29.162 1.00 82.94 113 PRO A CA 1
ATOM 860 C C . PRO A 1 113 ? 20.854 1.653 -29.467 1.00 82.94 113 PRO A C 1
ATOM 862 O O . PRO A 1 113 ? 20.539 2.444 -28.579 1.00 82.94 113 PRO A O 1
ATOM 865 N N . ASP A 1 114 ? 20.346 1.720 -30.698 1.00 87.12 114 ASP A N 1
ATOM 866 C CA . ASP A 1 114 ? 19.400 2.753 -31.123 1.00 87.12 114 ASP A CA 1
ATOM 867 C C . ASP A 1 114 ? 17.992 2.445 -30.611 1.00 87.12 114 ASP A C 1
ATOM 869 O O . ASP A 1 114 ? 17.351 3.308 -30.011 1.00 87.12 114 ASP A O 1
ATOM 873 N N . ARG A 1 115 ? 17.547 1.188 -30.736 1.00 89.31 115 ARG A N 1
ATOM 874 C CA . ARG A 1 115 ? 16.260 0.723 -30.191 1.00 89.31 115 ARG A CA 1
ATOM 875 C C . ARG A 1 115 ? 16.195 0.865 -28.673 1.00 89.31 115 ARG A C 1
ATOM 877 O O . ARG A 1 115 ? 15.172 1.267 -28.126 1.00 89.31 115 ARG A O 1
ATOM 884 N N . PHE A 1 116 ? 17.291 0.564 -27.981 1.00 86.31 116 PHE A N 1
ATOM 885 C CA . PHE A 1 116 ? 17.376 0.715 -26.533 1.00 86.31 116 PHE A CA 1
ATOM 886 C C . PHE A 1 116 ? 17.339 2.192 -26.115 1.00 86.31 116 PHE A C 1
ATOM 888 O O . PHE A 1 116 ? 16.592 2.553 -25.206 1.00 86.31 116 PHE A O 1
ATOM 895 N N . ARG A 1 117 ? 18.067 3.071 -26.822 1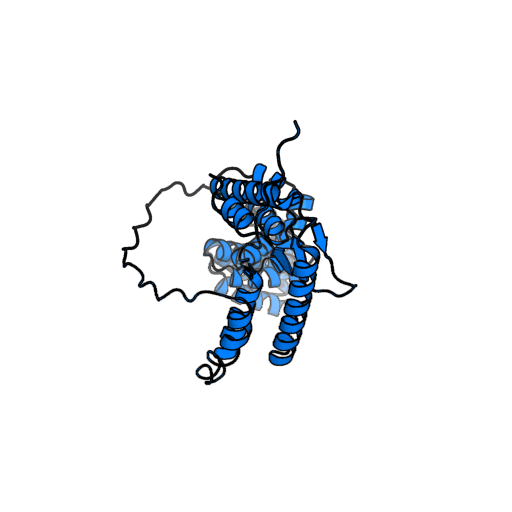.00 85.38 117 ARG A N 1
ATOM 896 C CA . ARG A 1 117 ? 17.984 4.527 -26.612 1.00 85.38 117 ARG A CA 1
ATOM 897 C C . ARG A 1 117 ? 16.574 5.069 -26.852 1.00 85.38 117 ARG A C 1
ATOM 899 O O . ARG A 1 117 ? 16.128 5.914 -26.079 1.00 85.38 117 ARG A O 1
ATOM 906 N N . GLU A 1 118 ? 15.856 4.557 -27.851 1.00 90.62 118 GLU A N 1
ATOM 907 C CA . GLU A 1 118 ? 14.456 4.921 -28.108 1.00 90.62 118 GLU A CA 1
ATOM 908 C C . GLU A 1 118 ? 13.554 4.581 -26.908 1.00 90.62 118 GLU A C 1
ATOM 910 O O . GLU A 1 118 ? 12.818 5.446 -26.437 1.00 90.62 118 GLU A O 1
ATOM 915 N N . VAL A 1 119 ? 13.655 3.367 -26.348 1.00 89.44 119 VAL A N 1
ATOM 916 C CA . VAL A 1 119 ? 12.891 2.968 -25.145 1.00 89.44 119 VAL A CA 1
ATOM 917 C C . VAL A 1 119 ? 13.161 3.917 -23.974 1.00 89.44 119 VAL A C 1
ATOM 919 O O . VAL A 1 119 ? 12.224 4.358 -23.299 1.00 89.44 119 VAL A O 1
ATOM 922 N N . LEU A 1 120 ? 14.429 4.260 -23.734 1.00 85.38 120 LEU A N 1
ATOM 923 C CA . LEU A 1 120 ? 14.802 5.177 -22.657 1.00 85.38 120 LEU A CA 1
ATOM 924 C C . LEU A 1 120 ? 14.256 6.593 -22.897 1.00 85.38 120 LEU A C 1
ATOM 926 O O . LEU A 1 120 ? 13.742 7.198 -21.957 1.00 85.38 120 LEU A O 1
ATOM 930 N N . SER A 1 121 ? 14.307 7.102 -24.135 1.00 85.88 121 SER A N 1
ATOM 931 C CA . SER A 1 121 ? 13.735 8.413 -24.491 1.00 85.88 121 SER A CA 1
ATOM 932 C C . SER A 1 121 ? 12.232 8.449 -24.235 1.00 85.88 121 SER A C 1
ATOM 934 O O . SER A 1 121 ? 11.751 9.307 -23.500 1.00 85.88 121 SER A O 1
ATOM 936 N N . LEU A 1 122 ? 11.499 7.452 -24.740 1.00 90.00 122 LEU A N 1
ATOM 937 C CA . LEU A 1 122 ? 10.050 7.346 -24.553 1.00 90.00 122 LEU A CA 1
ATOM 938 C C . LEU A 1 122 ? 9.669 7.264 -23.069 1.00 90.00 122 LEU A C 1
ATOM 940 O O . LEU A 1 122 ? 8.662 7.835 -22.656 1.00 90.00 122 LEU A O 1
ATOM 944 N N . THR A 1 123 ? 10.487 6.595 -22.252 1.00 84.38 123 THR A N 1
ATOM 945 C CA . THR A 1 123 ? 10.281 6.529 -20.797 1.00 84.38 123 THR A CA 1
ATOM 946 C C . THR A 1 123 ? 10.463 7.901 -20.141 1.00 84.38 123 THR A C 1
ATOM 948 O O . THR A 1 123 ? 9.619 8.307 -19.342 1.00 84.38 123 THR A O 1
ATOM 951 N N . ARG A 1 124 ? 11.514 8.651 -20.509 1.00 85.31 124 ARG A N 1
ATOM 952 C CA . ARG A 1 124 ? 11.762 10.024 -20.018 1.00 85.31 124 ARG A CA 1
ATOM 953 C C . ARG A 1 124 ? 10.662 11.001 -20.445 1.00 85.31 124 ARG A C 1
ATOM 955 O O . ARG A 1 124 ? 10.329 11.917 -19.701 1.00 85.31 124 ARG A O 1
ATOM 962 N N . GLU A 1 125 ? 10.085 10.788 -21.623 1.00 90.38 125 GLU A N 1
ATOM 963 C CA . GLU A 1 125 ? 8.978 11.576 -22.176 1.00 90.38 125 GLU A CA 1
ATOM 964 C C . GLU A 1 125 ? 7.596 11.142 -21.652 1.00 90.38 125 GLU A C 1
ATOM 966 O O . GLU A 1 125 ? 6.575 11.656 -22.108 1.00 90.38 125 GLU A O 1
ATOM 971 N N . TYR A 1 126 ? 7.537 10.206 -20.695 1.00 91.44 126 TYR A N 1
ATOM 972 C CA . TYR A 1 126 ? 6.299 9.656 -20.125 1.00 91.44 126 TYR A CA 1
ATOM 973 C C . TYR A 1 126 ? 5.387 8.951 -21.149 1.00 91.44 126 TYR A C 1
ATOM 975 O O . TYR A 1 126 ? 4.195 8.746 -20.907 1.00 91.44 126 TYR A O 1
ATOM 983 N N . GLN A 1 127 ? 5.935 8.513 -22.285 1.00 93.62 127 GLN A N 1
ATOM 984 C CA . GLN A 1 127 ? 5.229 7.751 -23.318 1.00 93.62 127 GLN A CA 1
ATOM 985 C C . GLN A 1 127 ? 5.245 6.244 -23.008 1.00 93.62 127 GLN A C 1
ATOM 987 O O . GLN A 1 127 ? 5.660 5.416 -23.820 1.00 93.62 127 GLN A O 1
ATOM 992 N N . PHE A 1 128 ? 4.781 5.869 -21.812 1.00 93.38 128 PHE A N 1
ATOM 993 C CA . PHE A 1 128 ? 4.979 4.530 -21.241 1.00 93.38 128 PHE A CA 1
ATOM 994 C C . PHE A 1 128 ? 4.436 3.376 -22.088 1.00 93.38 128 PHE A C 1
ATOM 996 O O . PHE A 1 128 ? 5.085 2.340 -22.196 1.00 93.38 128 PHE A O 1
ATOM 1003 N N . MET A 1 129 ? 3.274 3.550 -22.724 1.00 94.38 129 MET A N 1
ATOM 1004 C CA . MET A 1 129 ? 2.689 2.512 -23.586 1.00 94.38 129 MET A CA 1
ATOM 1005 C C . MET A 1 129 ? 3.551 2.253 -24.828 1.00 94.38 129 MET A C 1
ATOM 1007 O O . MET A 1 129 ? 3.742 1.103 -25.219 1.00 94.38 129 MET A O 1
ATOM 1011 N N . ALA A 1 130 ? 4.098 3.315 -25.432 1.00 95.56 130 ALA A N 1
ATOM 1012 C CA . ALA A 1 130 ? 4.991 3.203 -26.581 1.00 95.56 130 ALA A CA 1
ATOM 1013 C C . ALA A 1 130 ? 6.336 2.591 -26.168 1.00 95.56 130 ALA A C 1
ATOM 1015 O O . ALA A 1 130 ? 6.808 1.657 -26.818 1.00 95.56 130 ALA A O 1
ATOM 1016 N N . ALA A 1 131 ? 6.905 3.059 -25.050 1.00 93.12 131 ALA A N 1
ATOM 1017 C CA . ALA A 1 131 ? 8.127 2.505 -24.471 1.00 93.12 131 ALA A CA 1
ATOM 1018 C C . ALA A 1 131 ? 7.983 1.000 -24.194 1.00 93.12 131 ALA A C 1
ATOM 1020 O O . ALA A 1 131 ? 8.846 0.220 -24.592 1.00 93.12 131 ALA A O 1
ATOM 1021 N N . ARG A 1 132 ? 6.860 0.584 -23.592 1.00 94.94 132 ARG A N 1
ATOM 1022 C CA . ARG A 1 132 ? 6.546 -0.823 -23.321 1.00 94.94 132 ARG A CA 1
ATOM 1023 C C . ARG A 1 132 ? 6.473 -1.649 -24.596 1.00 94.94 132 ARG A C 1
ATOM 1025 O O . ARG A 1 132 ? 7.162 -2.652 -24.688 1.00 94.94 132 ARG A O 1
ATOM 1032 N N . GLY A 1 133 ? 5.719 -1.206 -25.603 1.00 95.75 133 GLY A N 1
ATOM 1033 C CA . GLY A 1 133 ? 5.620 -1.943 -26.867 1.00 95.75 133 G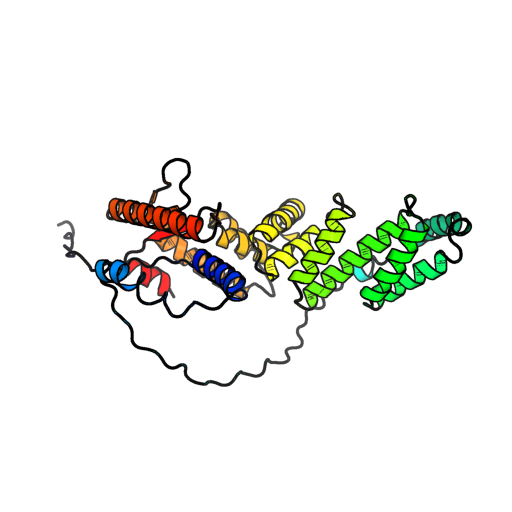LY A CA 1
ATOM 1034 C C . GLY A 1 133 ? 6.980 -2.142 -27.552 1.00 95.75 133 GLY A C 1
ATOM 1035 O O . GLY A 1 133 ? 7.274 -3.224 -28.058 1.00 95.75 133 GLY A O 1
ATOM 1036 N N . LYS A 1 134 ? 7.842 -1.118 -27.525 1.00 94.69 134 LYS A N 1
ATOM 1037 C CA . LYS A 1 134 ? 9.211 -1.193 -28.062 1.00 94.69 134 LYS A CA 1
ATOM 1038 C C . LYS A 1 134 ? 10.102 -2.130 -27.248 1.00 94.69 134 LYS A C 1
ATOM 1040 O O . LYS A 1 134 ? 10.885 -2.883 -27.829 1.00 94.69 134 LYS A O 1
ATOM 1045 N N . LEU A 1 135 ? 9.973 -2.098 -25.925 1.00 91.81 135 LEU A N 1
ATOM 1046 C CA . LEU A 1 135 ? 10.740 -2.941 -25.019 1.00 91.81 135 LEU A CA 1
ATOM 1047 C C . LEU A 1 135 ? 10.317 -4.411 -25.091 1.00 91.81 135 LEU A C 1
ATOM 1049 O O . LEU A 1 135 ? 11.183 -5.277 -25.138 1.00 91.81 135 LEU A O 1
ATOM 1053 N N . ASP A 1 136 ? 9.020 -4.696 -25.182 1.00 94.31 136 ASP A N 1
ATOM 1054 C CA . ASP A 1 136 ? 8.487 -6.050 -25.349 1.00 94.31 136 ASP A CA 1
ATOM 1055 C C . ASP A 1 136 ? 8.984 -6.673 -26.661 1.00 94.31 136 ASP A C 1
ATOM 1057 O O . ASP A 1 136 ? 9.429 -7.821 -26.678 1.00 94.31 136 ASP A O 1
ATOM 1061 N N . ALA A 1 137 ? 8.997 -5.895 -27.752 1.00 93.94 137 ALA A N 1
ATOM 1062 C CA . ALA A 1 137 ? 9.581 -6.326 -29.021 1.00 93.94 137 ALA A CA 1
ATOM 1063 C C . ALA A 1 137 ? 11.088 -6.608 -28.891 1.00 93.94 137 ALA A C 1
ATOM 1065 O O . ALA A 1 137 ? 11.581 -7.603 -29.414 1.00 93.94 137 ALA A O 1
ATOM 1066 N N . LEU A 1 138 ? 11.821 -5.759 -28.164 1.00 90.44 138 LEU A N 1
ATOM 1067 C CA . LEU A 1 138 ? 13.248 -5.961 -27.914 1.00 90.44 138 LEU A CA 1
ATOM 1068 C C . LEU A 1 138 ? 13.507 -7.233 -27.092 1.00 90.44 138 LEU A C 1
ATOM 1070 O O . LEU A 1 138 ? 14.388 -8.014 -27.430 1.00 90.44 138 LEU A O 1
ATOM 1074 N N . ILE A 1 139 ? 12.724 -7.464 -26.036 1.00 91.75 139 ILE A N 1
ATOM 1075 C CA . ILE A 1 139 ? 12.790 -8.672 -25.204 1.00 91.75 139 ILE A CA 1
ATOM 1076 C C . ILE A 1 139 ? 12.498 -9.922 -26.043 1.00 91.75 139 ILE A C 1
ATOM 1078 O O . ILE A 1 139 ? 13.207 -10.920 -25.908 1.00 91.75 139 ILE A O 1
ATOM 1082 N N . ALA A 1 140 ? 11.498 -9.865 -26.926 1.00 93.06 140 ALA A N 1
ATOM 1083 C CA . ALA A 1 140 ? 11.147 -10.972 -27.809 1.00 93.06 140 ALA A CA 1
ATOM 1084 C C . ALA A 1 140 ? 12.309 -11.374 -28.733 1.00 93.06 140 ALA A C 1
ATOM 1086 O O . ALA A 1 140 ? 12.564 -12.569 -28.885 1.00 93.06 140 ALA A O 1
ATOM 1087 N N . ASP A 1 141 ? 13.055 -10.403 -29.269 1.00 90.94 141 ASP A N 1
ATOM 1088 C CA . ASP A 1 141 ? 14.209 -10.659 -30.143 1.00 90.94 141 ASP A CA 1
ATOM 1089 C C . ASP A 1 141 ? 15.362 -11.377 -29.416 1.00 90.94 141 ASP A C 1
ATOM 1091 O O . ASP A 1 141 ? 16.070 -12.187 -30.015 1.00 90.94 141 ASP A O 1
ATOM 1095 N N . PHE A 1 142 ? 15.536 -11.139 -28.110 1.00 87.25 142 PHE A N 1
ATOM 1096 C CA . PHE A 1 142 ? 16.519 -11.859 -27.288 1.00 87.25 142 PHE A CA 1
ATOM 1097 C C . PHE A 1 142 ? 16.028 -13.225 -26.786 1.00 87.25 142 PHE A C 1
ATOM 1099 O O . PHE A 1 142 ? 16.835 -14.067 -26.373 1.00 87.25 142 PHE A O 1
ATOM 1106 N N . GLY A 1 143 ? 14.715 -13.464 -26.787 1.00 89.44 143 GLY A N 1
ATOM 1107 C CA . GLY A 1 143 ? 14.112 -14.690 -26.280 1.00 89.44 143 GLY A CA 1
ATOM 1108 C C . GLY A 1 143 ? 14.475 -14.953 -24.815 1.00 89.44 143 GLY A C 1
ATOM 1109 O O . GLY A 1 143 ? 14.141 -14.178 -23.924 1.00 89.44 143 GLY A O 1
ATOM 1110 N N . LYS A 1 144 ? 15.150 -16.077 -24.541 1.00 88.19 144 LYS A N 1
ATOM 1111 C CA . LYS A 1 144 ? 15.544 -16.460 -23.171 1.00 88.19 144 LYS A CA 1
ATOM 1112 C C . LYS A 1 144 ? 16.785 -15.718 -22.665 1.00 88.19 144 LYS A C 1
ATOM 1114 O O . LYS A 1 144 ? 16.976 -15.627 -21.455 1.00 88.19 144 LYS A O 1
ATOM 1119 N N . ASP A 1 145 ? 17.588 -15.156 -23.565 1.00 87.75 145 ASP A N 1
ATOM 1120 C CA . ASP A 1 145 ? 18.893 -14.570 -23.248 1.00 87.75 145 ASP A CA 1
ATOM 1121 C C . ASP A 1 145 ? 18.815 -13.043 -23.127 1.00 87.75 145 ASP A C 1
ATOM 1123 O O . ASP A 1 145 ? 19.676 -12.319 -23.630 1.00 87.75 145 ASP A O 1
ATOM 1127 N N . VAL A 1 146 ? 17.764 -12.537 -22.471 1.00 88.12 146 VAL A N 1
ATOM 1128 C CA . VAL A 1 146 ? 17.564 -11.092 -22.299 1.00 88.12 146 VAL A CA 1
ATOM 1129 C C . VAL A 1 146 ? 18.784 -10.491 -21.584 1.00 88.12 146 VAL A C 1
ATOM 1131 O O . VAL A 1 146 ? 19.180 -10.995 -20.525 1.00 88.12 146 VAL A O 1
ATOM 1134 N N . PRO A 1 147 ? 19.398 -9.420 -22.107 1.00 86.56 147 PRO A N 1
ATOM 1135 C CA . PRO A 1 147 ? 20.531 -8.785 -21.448 1.00 86.56 147 PRO A CA 1
ATOM 1136 C C . PRO A 1 147 ? 20.126 -8.171 -20.097 1.00 86.56 147 PRO A C 1
ATOM 1138 O O . PRO A 1 147 ? 18.998 -7.686 -19.963 1.00 86.56 147 PRO A O 1
ATOM 1141 N N . PRO A 1 148 ? 21.025 -8.130 -19.093 1.00 85.31 148 PRO A N 1
ATOM 1142 C CA . PRO A 1 148 ? 20.755 -7.462 -17.818 1.00 85.31 148 PRO A CA 1
ATOM 1143 C C . PRO A 1 148 ? 20.270 -6.014 -17.979 1.00 85.31 148 PRO A C 1
ATOM 1145 O O . PRO A 1 148 ? 19.281 -5.649 -17.352 1.00 85.31 148 PRO A O 1
ATOM 1148 N N . ALA A 1 149 ? 20.872 -5.245 -18.892 1.00 81.69 149 ALA A N 1
ATOM 1149 C CA . ALA A 1 149 ? 20.478 -3.864 -19.180 1.00 81.69 149 ALA A CA 1
ATOM 1150 C C . ALA A 1 149 ? 19.024 -3.744 -19.685 1.00 81.69 149 ALA A C 1
ATOM 1152 O O . ALA A 1 149 ? 18.289 -2.844 -19.288 1.00 81.69 149 ALA A O 1
ATOM 1153 N N . VAL A 1 150 ? 18.566 -4.690 -20.516 1.00 87.75 150 VAL A N 1
ATOM 1154 C CA . VAL A 1 150 ? 17.179 -4.716 -21.019 1.00 87.75 150 VAL A CA 1
ATOM 1155 C C . VAL A 1 150 ? 16.199 -5.051 -19.897 1.00 87.75 150 VAL A C 1
ATOM 1157 O O . VAL A 1 150 ? 15.161 -4.403 -19.781 1.00 87.75 150 VAL A O 1
ATOM 1160 N N . ARG A 1 151 ? 16.544 -6.012 -19.027 1.00 89.62 151 ARG A N 1
ATOM 1161 C CA . ARG A 1 151 ? 15.755 -6.286 -17.815 1.00 89.62 151 ARG A CA 1
ATOM 1162 C C . ARG A 1 151 ? 15.678 -5.054 -16.920 1.00 89.62 151 ARG A C 1
ATOM 1164 O O . ARG A 1 151 ? 14.590 -4.701 -16.480 1.00 89.62 151 ARG A O 1
ATOM 1171 N N . ARG A 1 152 ? 16.802 -4.367 -16.712 1.00 86.88 152 ARG A N 1
ATOM 1172 C CA . ARG A 1 152 ? 16.854 -3.171 -15.872 1.00 86.88 152 ARG A CA 1
ATOM 1173 C C . ARG A 1 152 ? 16.017 -2.025 -16.439 1.00 86.88 152 ARG A C 1
ATOM 1175 O O . ARG A 1 152 ? 15.307 -1.364 -15.686 1.00 86.88 152 ARG A O 1
ATOM 1182 N N . ALA A 1 153 ? 16.036 -1.823 -17.755 1.00 86.19 153 ALA A N 1
ATOM 1183 C CA . ALA A 1 153 ? 15.162 -0.854 -18.412 1.00 86.19 153 ALA A CA 1
ATOM 1184 C C . ALA A 1 153 ? 13.677 -1.207 -18.247 1.00 86.19 153 ALA A C 1
ATOM 1186 O O . ALA A 1 153 ? 12.862 -0.307 -18.059 1.00 86.19 153 ALA A O 1
ATOM 1187 N N . HIS A 1 154 ? 13.325 -2.497 -18.264 1.00 91.88 154 HIS A N 1
ATOM 1188 C CA . HIS A 1 154 ? 11.954 -2.940 -18.005 1.00 91.88 154 HIS A CA 1
ATOM 1189 C C . HIS A 1 154 ? 11.524 -2.631 -16.575 1.00 91.88 154 HIS A C 1
ATOM 1191 O O . HIS A 1 154 ? 10.465 -2.043 -16.365 1.00 91.88 154 HIS A O 1
ATOM 1197 N N . GLU A 1 155 ? 12.377 -2.939 -15.602 1.00 91.56 155 GLU A N 1
ATOM 1198 C CA . GLU A 1 155 ? 12.121 -2.606 -14.203 1.00 91.56 155 GLU A CA 1
ATOM 1199 C C . GLU A 1 155 ? 11.916 -1.099 -14.003 1.00 91.56 155 GLU A C 1
ATOM 1201 O O . GLU A 1 155 ? 10.932 -0.678 -13.393 1.00 91.56 155 GLU A O 1
ATOM 1206 N N . LEU A 1 156 ? 12.812 -0.279 -14.566 1.00 89.38 156 LEU A N 1
ATOM 1207 C CA . LEU A 1 156 ? 12.746 1.178 -14.472 1.00 89.38 156 LEU A CA 1
ATOM 1208 C C . LEU A 1 156 ? 11.481 1.739 -15.131 1.00 89.38 156 LEU A C 1
ATOM 1210 O O . LEU A 1 156 ? 10.840 2.631 -14.569 1.00 89.38 156 LEU A O 1
ATOM 1214 N N . LEU A 1 157 ? 11.112 1.216 -16.304 1.00 92.75 157 LEU A N 1
ATOM 1215 C CA . LEU A 1 157 ? 9.888 1.587 -17.007 1.00 92.75 157 LEU A CA 1
ATOM 1216 C C . LEU A 1 157 ? 8.656 1.335 -16.131 1.00 92.75 157 LEU A C 1
ATOM 1218 O O . LEU A 1 157 ? 7.843 2.243 -15.954 1.00 92.75 157 LEU A O 1
ATOM 1222 N N . LEU A 1 158 ? 8.525 0.129 -15.569 1.00 95.50 158 LEU A N 1
ATOM 1223 C CA . LEU A 1 158 ? 7.382 -0.235 -14.728 1.00 95.50 158 LEU A CA 1
ATOM 1224 C C . LEU A 1 158 ? 7.341 0.600 -13.443 1.00 95.50 158 LEU A C 1
ATOM 1226 O O . LEU A 1 158 ? 6.276 1.098 -13.080 1.00 95.50 158 LEU A O 1
ATOM 1230 N N . LEU A 1 159 ? 8.487 0.815 -12.789 1.00 94.12 159 LEU A N 1
ATOM 1231 C CA . LEU A 1 159 ? 8.568 1.637 -11.580 1.00 94.12 159 LEU A CA 1
ATOM 1232 C C . LEU A 1 159 ? 8.144 3.086 -11.860 1.00 94.12 159 LEU A C 1
ATOM 1234 O O . LEU A 1 159 ? 7.267 3.617 -11.181 1.00 94.12 159 LEU A O 1
ATOM 1238 N N . THR A 1 160 ? 8.702 3.699 -12.909 1.00 92.75 160 THR A N 1
ATOM 1239 C CA . THR A 1 160 ? 8.421 5.097 -13.285 1.00 92.75 160 THR A CA 1
ATOM 1240 C C . THR A 1 160 ? 6.969 5.274 -13.725 1.00 92.75 160 THR A C 1
ATOM 1242 O O . THR A 1 160 ? 6.323 6.273 -13.399 1.00 92.75 160 THR A O 1
ATOM 1245 N N . TRP A 1 161 ? 6.421 4.293 -14.443 1.00 96.38 161 TRP A N 1
ATOM 1246 C CA . TRP A 1 161 ? 5.021 4.312 -14.844 1.00 96.38 161 TRP A CA 1
ATOM 1247 C C . TRP A 1 161 ? 4.083 4.151 -13.642 1.00 96.38 161 TRP A C 1
ATOM 1249 O O . TRP A 1 161 ? 3.123 4.913 -13.509 1.00 96.38 161 TRP A O 1
ATOM 1259 N N . GLY A 1 162 ? 4.376 3.215 -12.735 1.00 96.69 162 GLY A N 1
ATOM 1260 C CA . GLY A 1 162 ? 3.631 3.030 -11.490 1.00 96.69 162 GLY A CA 1
ATOM 1261 C C . GLY A 1 162 ? 3.608 4.297 -10.634 1.00 96.69 162 GLY A C 1
ATOM 1262 O O . GLY A 1 162 ? 2.534 4.743 -10.220 1.00 96.69 162 GLY A O 1
ATOM 1263 N N . ASP A 1 163 ? 4.764 4.934 -10.449 1.00 93.81 163 ASP A N 1
ATOM 1264 C CA . ASP A 1 163 ? 4.883 6.207 -9.734 1.00 93.81 163 ASP A CA 1
ATOM 1265 C C . ASP A 1 163 ? 4.080 7.318 -10.415 1.00 93.81 163 ASP A C 1
ATOM 1267 O O . ASP A 1 163 ? 3.332 8.049 -9.757 1.00 93.81 163 ASP A O 1
ATOM 1271 N N . ARG A 1 164 ? 4.146 7.428 -11.746 1.00 95.19 164 ARG A N 1
ATOM 1272 C CA . ARG A 1 164 ? 3.341 8.418 -12.467 1.00 95.19 164 ARG A CA 1
ATOM 1273 C C . ARG A 1 164 ? 1.843 8.193 -12.259 1.00 95.19 164 ARG A C 1
ATOM 1275 O O . ARG A 1 164 ? 1.115 9.150 -11.997 1.00 95.19 164 ARG A O 1
ATOM 1282 N N . LEU A 1 165 ? 1.382 6.945 -12.333 1.00 96.44 165 LEU A N 1
ATOM 1283 C CA . LEU A 1 165 ? -0.023 6.600 -12.108 1.00 96.44 165 LEU A CA 1
ATOM 1284 C C . LEU A 1 165 ? -0.481 6.953 -10.683 1.00 96.44 165 LEU A C 1
ATOM 1286 O O . LEU A 1 165 ? -1.616 7.397 -10.509 1.00 96.44 165 LEU A O 1
ATOM 1290 N N . LEU A 1 166 ? 0.389 6.827 -9.673 1.00 95.81 166 LEU A N 1
ATOM 1291 C CA . LEU A 1 166 ? 0.111 7.289 -8.306 1.00 95.81 166 LEU A CA 1
ATOM 1292 C C . LEU A 1 166 ? -0.083 8.803 -8.221 1.00 95.81 166 LEU A C 1
ATOM 1294 O O . LEU A 1 166 ? -0.967 9.262 -7.495 1.00 95.81 166 LEU A O 1
ATOM 1298 N N . HIS A 1 167 ? 0.736 9.575 -8.936 1.00 94.19 167 HIS A N 1
ATOM 1299 C CA . HIS A 1 167 ? 0.608 11.034 -8.992 1.00 94.19 167 HIS A CA 1
ATOM 1300 C C . HIS A 1 167 ? -0.668 11.482 -9.710 1.00 94.19 167 HIS A C 1
ATOM 1302 O O . HIS A 1 167 ? -1.266 12.481 -9.324 1.00 94.19 167 HIS A O 1
ATOM 1308 N N . GLU A 1 168 ? -1.122 10.717 -10.700 1.00 95.56 168 GLU A N 1
ATOM 1309 C CA . GLU A 1 168 ? -2.396 10.938 -11.398 1.00 95.56 168 GLU A CA 1
ATOM 1310 C C . GLU A 1 168 ? -3.620 10.452 -10.599 1.00 95.56 168 GLU A C 1
ATOM 1312 O O . GLU A 1 168 ? -4.751 10.572 -11.066 1.00 95.56 168 GLU A O 1
ATOM 1317 N N . GLY A 1 169 ? -3.423 9.859 -9.415 1.00 96.25 169 GLY A N 1
ATOM 1318 C CA . GLY A 1 169 ? -4.499 9.280 -8.605 1.00 96.25 169 GLY A CA 1
ATOM 1319 C C . GLY A 1 169 ? -5.093 7.988 -9.183 1.00 96.25 169 GLY A C 1
ATOM 1320 O O . GLY A 1 169 ? -6.098 7.483 -8.682 1.00 96.25 169 GLY A O 1
ATOM 1321 N N . ARG A 1 170 ? -4.472 7.400 -10.212 1.00 97.75 170 ARG A N 1
ATOM 1322 C CA . ARG A 1 170 ? -4.889 6.145 -10.865 1.00 97.75 170 ARG A CA 1
ATOM 1323 C C . ARG A 1 170 ? -4.380 4.931 -10.082 1.00 97.75 170 ARG A C 1
ATOM 1325 O O . ARG A 1 170 ? -3.726 4.041 -10.622 1.00 97.75 170 ARG A O 1
ATOM 1332 N N . ASN A 1 171 ? -4.715 4.887 -8.795 1.00 97.56 171 ASN A N 1
ATOM 1333 C CA . ASN A 1 171 ? -4.102 4.001 -7.798 1.00 97.56 171 ASN A CA 1
ATOM 1334 C C . ASN A 1 171 ? -4.237 2.505 -8.132 1.00 97.56 171 ASN A C 1
ATOM 1336 O O . ASN A 1 171 ? -3.273 1.755 -8.013 1.00 97.56 171 ASN A O 1
ATOM 1340 N N . ALA A 1 172 ? -5.406 2.067 -8.612 1.00 96.69 172 ALA A N 1
ATOM 1341 C CA . ALA A 1 172 ? -5.621 0.666 -8.986 1.00 96.69 172 ALA A CA 1
ATOM 1342 C C . ALA A 1 172 ? -4.744 0.234 -10.173 1.00 96.69 172 ALA A C 1
ATOM 1344 O O . ALA A 1 172 ? -4.238 -0.883 -10.198 1.00 96.69 172 ALA A O 1
ATOM 1345 N N . GLN A 1 173 ? -4.532 1.126 -11.143 1.00 96.94 173 GLN A N 1
ATOM 1346 C CA . GLN A 1 173 ? -3.671 0.845 -12.292 1.00 96.94 173 GLN A CA 1
ATOM 1347 C C . GLN A 1 173 ? -2.197 0.869 -11.885 1.00 96.94 173 GLN A C 1
ATOM 1349 O O . GLN A 1 173 ? -1.447 -0.000 -12.314 1.00 96.94 173 GLN A O 1
ATOM 1354 N N . ALA A 1 174 ? -1.805 1.800 -11.006 1.00 98.00 174 ALA A N 1
ATOM 1355 C CA . ALA A 1 174 ? -0.465 1.818 -10.426 1.00 98.00 174 ALA A CA 1
ATOM 1356 C C . ALA A 1 174 ? -0.137 0.485 -9.736 1.00 98.00 174 ALA A C 1
ATOM 1358 O O . ALA A 1 174 ? 0.915 -0.092 -9.989 1.00 98.00 174 ALA A O 1
ATOM 1359 N N . ALA A 1 175 ? -1.067 -0.043 -8.930 1.00 97.75 175 ALA A N 1
ATOM 1360 C CA . ALA A 1 175 ? -0.888 -1.329 -8.260 1.00 97.75 175 ALA A CA 1
ATOM 1361 C C . ALA A 1 175 ? -0.676 -2.480 -9.258 1.00 97.75 175 ALA A C 1
ATOM 1363 O O . ALA A 1 175 ? 0.201 -3.306 -9.041 1.00 97.75 175 ALA A O 1
ATOM 1364 N N . LEU A 1 176 ? -1.424 -2.522 -10.368 1.00 97.31 176 LEU A N 1
ATOM 1365 C CA . LEU A 1 176 ? -1.252 -3.559 -11.394 1.00 97.31 176 LEU A CA 1
ATOM 1366 C C . LEU A 1 176 ? 0.134 -3.511 -12.050 1.00 97.31 176 LEU A C 1
ATOM 1368 O O . LEU A 1 176 ? 0.778 -4.548 -12.175 1.00 97.31 176 LEU A O 1
ATOM 1372 N N . ILE A 1 177 ? 0.607 -2.318 -12.422 1.00 97.06 177 ILE A N 1
ATOM 1373 C CA . ILE A 1 177 ? 1.935 -2.139 -13.029 1.00 97.06 177 ILE A CA 1
ATOM 1374 C C . ILE A 1 177 ? 3.054 -2.506 -12.041 1.00 97.06 177 ILE A C 1
ATOM 1376 O O . ILE A 1 177 ? 4.040 -3.135 -12.413 1.00 97.06 177 ILE A O 1
ATOM 1380 N N . LEU A 1 178 ? 2.899 -2.163 -10.762 1.00 97.31 178 LEU A N 1
ATOM 1381 C CA . LEU A 1 178 ? 3.903 -2.452 -9.735 1.00 97.31 178 LEU A CA 1
ATOM 1382 C C . LEU A 1 178 ? 3.901 -3.927 -9.289 1.00 97.31 178 LEU A C 1
ATOM 1384 O O . LEU A 1 178 ? 4.951 -4.445 -8.922 1.00 97.31 178 LEU A O 1
ATOM 1388 N N . LEU A 1 179 ? 2.764 -4.626 -9.370 1.00 97.06 179 LEU A N 1
ATOM 1389 C CA . LEU A 1 179 ? 2.706 -6.086 -9.205 1.00 97.06 179 LEU A CA 1
ATOM 1390 C C . LEU A 1 179 ? 3.419 -6.819 -10.348 1.00 97.06 179 LEU A C 1
ATOM 1392 O O . LEU A 1 179 ? 4.023 -7.867 -10.135 1.00 97.06 179 LEU A O 1
ATOM 1396 N N . GLU A 1 180 ? 3.363 -6.276 -11.565 1.00 95.81 180 GLU A N 1
ATOM 1397 C CA . GLU A 1 180 ? 4.139 -6.809 -12.685 1.00 95.81 180 GLU A CA 1
ATOM 1398 C C . GLU A 1 180 ? 5.647 -6.676 -12.425 1.00 95.81 180 GLU A C 1
ATOM 1400 O O . GLU A 1 180 ? 6.398 -7.621 -12.662 1.00 95.81 180 GLU A O 1
ATOM 1405 N N . LEU A 1 181 ? 6.080 -5.549 -11.852 1.00 95.00 181 LEU A N 1
ATOM 1406 C CA . LEU A 1 181 ? 7.465 -5.351 -11.423 1.00 95.00 181 LEU A CA 1
ATOM 1407 C C . LEU A 1 181 ? 7.881 -6.336 -10.318 1.00 95.00 181 LEU A C 1
ATOM 1409 O O . LEU A 1 181 ? 8.956 -6.928 -10.405 1.00 95.00 181 LEU A O 1
ATOM 1413 N N . GLU A 1 182 ? 7.025 -6.564 -9.318 1.00 95.44 182 GLU A N 1
ATOM 1414 C CA . GLU A 1 182 ? 7.253 -7.583 -8.284 1.00 95.44 182 GLU A CA 1
ATOM 1415 C C . GLU A 1 182 ? 7.446 -8.976 -8.897 1.00 95.44 182 GLU A C 1
ATOM 1417 O O . GLU A 1 182 ? 8.369 -9.699 -8.523 1.00 95.44 182 GLU A O 1
ATOM 1422 N N . ALA A 1 183 ? 6.603 -9.350 -9.864 1.00 95.31 183 ALA A N 1
ATOM 1423 C CA . ALA A 1 183 ? 6.704 -10.635 -10.547 1.00 95.31 183 ALA A CA 1
ATOM 1424 C C . ALA A 1 183 ? 7.982 -10.751 -11.395 1.00 95.31 183 ALA A C 1
ATOM 1426 O O . ALA A 1 183 ? 8.562 -11.836 -11.485 1.00 95.31 183 ALA A O 1
ATOM 1427 N N . LEU A 1 184 ? 8.427 -9.645 -11.999 1.00 92.25 184 LEU A N 1
ATOM 1428 C CA . LEU A 1 184 ? 9.640 -9.585 -12.810 1.00 92.25 184 LEU A CA 1
ATOM 1429 C C . LEU A 1 184 ? 10.909 -9.714 -11.955 1.00 92.25 184 LEU A C 1
ATOM 1431 O O . LEU A 1 184 ? 11.831 -10.441 -12.332 1.00 92.25 184 LEU A O 1
ATOM 1435 N N . ASN A 1 185 ? 10.956 -9.037 -10.804 1.00 91.06 185 ASN A N 1
ATOM 1436 C CA . ASN A 1 185 ? 12.094 -9.076 -9.892 1.00 91.06 185 ASN A CA 1
ATOM 1437 C C . ASN A 1 185 ? 11.656 -9.079 -8.413 1.00 91.06 185 ASN A C 1
ATOM 1439 O O . ASN A 1 185 ? 11.712 -8.045 -7.745 1.00 91.06 185 ASN A O 1
ATOM 1443 N N . PRO A 1 186 ? 11.338 -10.259 -7.843 1.00 91.31 186 PRO A N 1
ATOM 1444 C CA . PRO A 1 186 ? 10.885 -10.376 -6.452 1.00 91.31 186 PRO A CA 1
ATOM 1445 C C . PRO A 1 186 ? 11.933 -9.988 -5.396 1.00 91.31 186 PRO A C 1
ATOM 1447 O O . PRO A 1 186 ? 11.637 -9.960 -4.202 1.00 91.31 186 PRO A O 1
ATOM 1450 N N . LYS A 1 187 ? 13.194 -9.791 -5.805 1.00 90.38 187 LYS A N 1
ATOM 1451 C CA . LYS A 1 187 ? 14.289 -9.399 -4.908 1.00 90.38 187 LYS A CA 1
ATOM 1452 C C . LYS A 1 187 ? 14.472 -7.890 -4.847 1.00 90.38 187 LYS A C 1
ATOM 1454 O O . LYS A 1 187 ? 15.013 -7.412 -3.846 1.00 90.38 187 LYS A O 1
ATOM 1459 N N . ASP A 1 188 ? 14.068 -7.165 -5.890 1.00 88.19 188 ASP A N 1
ATOM 1460 C CA . ASP A 1 188 ? 14.026 -5.712 -5.823 1.00 88.19 188 ASP A CA 1
ATOM 1461 C C . ASP A 1 188 ? 12.966 -5.305 -4.794 1.00 88.19 188 ASP A C 1
ATOM 1463 O O . ASP A 1 188 ? 11.933 -5.943 -4.643 1.00 88.19 188 ASP A O 1
ATOM 1467 N N . ARG A 1 189 ? 13.256 -4.268 -4.018 1.00 91.06 189 ARG A N 1
ATOM 1468 C CA . ARG A 1 189 ? 12.345 -3.720 -3.007 1.00 91.06 189 ARG A CA 1
ATOM 1469 C C . ARG A 1 189 ? 12.010 -2.258 -3.268 1.00 91.06 189 ARG A C 1
ATOM 1471 O O . ARG A 1 189 ? 11.296 -1.651 -2.469 1.00 91.06 189 ARG A O 1
ATOM 1478 N N . SER A 1 190 ? 12.527 -1.689 -4.359 1.00 88.44 190 SER A N 1
ATOM 1479 C CA . SER A 1 190 ? 12.264 -0.317 -4.796 1.00 88.44 190 SER A CA 1
ATOM 1480 C C . SER A 1 190 ? 10.763 -0.053 -4.972 1.00 88.44 190 SER A C 1
ATOM 1482 O O . SER A 1 190 ? 10.280 1.023 -4.618 1.00 88.44 190 SER A O 1
ATOM 1484 N N . PHE A 1 191 ? 10.011 -1.072 -5.402 1.00 93.81 191 PHE A N 1
ATOM 1485 C CA . PHE A 1 191 ? 8.571 -1.000 -5.631 1.00 93.81 191 PHE A CA 1
ATOM 1486 C C . PHE A 1 191 ? 7.714 -1.127 -4.365 1.00 93.81 191 PHE A C 1
ATOM 1488 O O . PHE A 1 191 ? 6.537 -0.780 -4.409 1.00 93.81 191 PHE A O 1
ATOM 1495 N N . GLU A 1 192 ? 8.243 -1.606 -3.230 1.00 95.69 192 GLU A N 1
ATOM 1496 C CA . GLU A 1 192 ? 7.402 -1.918 -2.061 1.00 95.69 192 GLU A CA 1
ATOM 1497 C C . GLU A 1 192 ? 6.671 -0.670 -1.536 1.00 95.69 192 GLU A C 1
ATOM 1499 O O . GLU A 1 192 ? 5.480 -0.717 -1.230 1.00 95.69 192 GLU A O 1
ATOM 1504 N N . ARG A 1 193 ? 7.359 0.479 -1.467 1.00 96.44 193 ARG A N 1
ATOM 1505 C CA . ARG A 1 193 ? 6.738 1.741 -1.037 1.00 96.44 193 ARG A CA 1
ATOM 1506 C C . ARG A 1 193 ? 5.641 2.196 -2.007 1.00 96.44 193 ARG A C 1
ATOM 1508 O O . ARG A 1 193 ? 4.521 2.390 -1.534 1.00 96.44 193 ARG A O 1
ATOM 1515 N N . PRO A 1 194 ? 5.903 2.389 -3.314 1.00 96.69 194 PRO A N 1
ATOM 1516 C CA . PRO A 1 194 ? 4.853 2.823 -4.228 1.00 96.69 194 PRO A CA 1
ATOM 1517 C C . PRO A 1 194 ? 3.721 1.797 -4.355 1.00 96.69 194 PRO A C 1
ATOM 1519 O O . PRO A 1 194 ? 2.562 2.198 -4.394 1.00 96.69 194 PRO A O 1
ATOM 1522 N N . LEU A 1 195 ? 3.997 0.491 -4.297 1.00 97.81 195 LEU A N 1
ATOM 1523 C CA . LEU A 1 195 ? 2.956 -0.541 -4.331 1.00 97.81 195 LEU A CA 1
ATOM 1524 C C . LEU A 1 195 ? 2.068 -0.488 -3.080 1.00 97.81 195 LEU A C 1
ATOM 1526 O O . LEU A 1 195 ? 0.840 -0.499 -3.183 1.00 97.81 195 LEU A O 1
ATOM 1530 N N . GLY A 1 196 ? 2.675 -0.345 -1.899 1.00 97.81 196 GLY A N 1
ATOM 1531 C CA . GLY A 1 196 ? 1.945 -0.145 -0.650 1.00 97.81 196 GLY A CA 1
ATOM 1532 C C . GLY A 1 196 ? 1.071 1.112 -0.676 1.00 97.81 196 GLY A C 1
ATOM 1533 O O . GLY A 1 196 ? -0.094 1.061 -0.277 1.00 97.81 196 GLY A O 1
ATOM 1534 N N . LEU A 1 197 ? 1.589 2.224 -1.210 1.00 97.81 197 LEU A N 1
ATOM 1535 C CA . LEU A 1 197 ? 0.818 3.459 -1.393 1.00 97.81 197 LEU A CA 1
ATOM 1536 C C . LEU A 1 197 ? -0.305 3.297 -2.426 1.00 97.81 197 LEU A C 1
ATOM 1538 O O . LEU A 1 197 ? -1.391 3.837 -2.221 1.00 97.81 197 LEU A O 1
ATOM 1542 N N . ALA A 1 198 ? -0.083 2.542 -3.503 1.00 98.06 198 ALA A N 1
ATOM 1543 C CA . ALA A 1 198 ? -1.095 2.267 -4.520 1.00 98.06 198 ALA A CA 1
ATOM 1544 C C . ALA A 1 198 ? -2.278 1.507 -3.924 1.00 98.06 198 ALA A C 1
ATOM 1546 O O . ALA A 1 198 ? -3.423 1.932 -4.084 1.00 98.06 198 ALA A O 1
ATOM 1547 N N . PHE A 1 199 ? -2.012 0.444 -3.161 1.00 98.31 199 PHE A N 1
ATOM 1548 C CA . PHE A 1 199 ? -3.062 -0.284 -2.452 1.00 98.31 199 PHE A CA 1
ATOM 1549 C C . PHE A 1 199 ? -3.771 0.583 -1.414 1.00 98.31 199 PHE A C 1
ATOM 1551 O O . PHE A 1 199 ? -5.001 0.611 -1.384 1.00 98.31 199 PHE A O 1
ATOM 1558 N N . TYR A 1 200 ? -3.019 1.346 -0.617 1.00 97.69 200 TYR A N 1
ATOM 1559 C CA . TYR A 1 200 ? -3.585 2.226 0.403 1.00 97.69 200 TYR A CA 1
ATOM 1560 C C . TYR A 1 200 ? -4.545 3.253 -0.214 1.00 97.69 200 TYR A C 1
ATOM 1562 O O . TYR A 1 200 ? -5.700 3.352 0.199 1.00 97.69 200 TYR A O 1
ATOM 1570 N N . ARG A 1 201 ? -4.110 3.963 -1.264 1.00 96.50 201 ARG A N 1
ATOM 1571 C CA . ARG A 1 201 ? -4.918 4.987 -1.946 1.00 96.50 201 ARG A CA 1
ATOM 1572 C C . ARG A 1 201 ? -6.051 4.398 -2.791 1.00 96.50 201 ARG A C 1
ATOM 1574 O O . ARG A 1 201 ? -7.013 5.099 -3.092 1.00 96.50 201 ARG A O 1
ATOM 1581 N N . ALA A 1 202 ? -5.962 3.125 -3.176 1.00 95.75 202 ALA A N 1
ATOM 1582 C CA . ALA A 1 202 ? -7.072 2.378 -3.768 1.00 95.75 202 ALA A CA 1
ATOM 1583 C C . ALA A 1 202 ? -8.086 1.874 -2.718 1.00 95.75 202 ALA A C 1
ATOM 1585 O O . ALA A 1 202 ? -9.125 1.334 -3.089 1.00 95.75 202 ALA A O 1
ATOM 1586 N N . GLY A 1 203 ? -7.801 2.042 -1.421 1.00 93.44 203 GLY A N 1
ATOM 1587 C CA . GLY A 1 203 ? -8.639 1.575 -0.316 1.00 93.44 203 GLY A CA 1
ATOM 1588 C C . GLY A 1 203 ? -8.428 0.106 0.071 1.00 93.44 203 GLY A C 1
ATOM 1589 O O . GLY A 1 203 ? -9.092 -0.374 0.991 1.00 93.44 203 GLY A O 1
ATOM 1590 N N . ASP A 1 204 ? -7.493 -0.602 -0.569 1.00 95.56 204 ASP A N 1
ATOM 1591 C CA . ASP A 1 204 ? -7.157 -2.002 -0.281 1.00 95.56 204 ASP A CA 1
ATOM 1592 C C . ASP A 1 204 ? -6.140 -2.085 0.871 1.00 95.56 204 ASP A C 1
ATOM 1594 O O . ASP A 1 204 ? -4.950 -2.362 0.703 1.00 95.56 204 ASP A O 1
ATOM 1598 N N . ARG A 1 205 ? -6.622 -1.761 2.074 1.00 94.31 205 ARG A N 1
ATOM 1599 C CA . ARG A 1 205 ? -5.806 -1.628 3.293 1.00 94.31 205 ARG A CA 1
ATOM 1600 C C . ARG A 1 205 ? -5.067 -2.913 3.670 1.00 94.31 205 ARG A C 1
ATOM 1602 O O . ARG A 1 205 ? -3.918 -2.844 4.103 1.00 94.31 205 ARG A O 1
ATOM 1609 N N . GLU A 1 206 ? -5.702 -4.067 3.473 1.00 91.75 206 GLU A N 1
ATOM 1610 C CA . GLU A 1 206 ? -5.103 -5.364 3.802 1.00 91.75 206 GLU A CA 1
ATOM 1611 C C . GLU A 1 206 ? -3.909 -5.678 2.905 1.00 91.75 206 GLU A C 1
ATOM 1613 O O . GLU A 1 206 ? -2.885 -6.146 3.401 1.00 91.75 206 GLU A O 1
ATOM 1618 N N . LYS A 1 207 ? -3.983 -5.355 1.607 1.00 95.88 207 LYS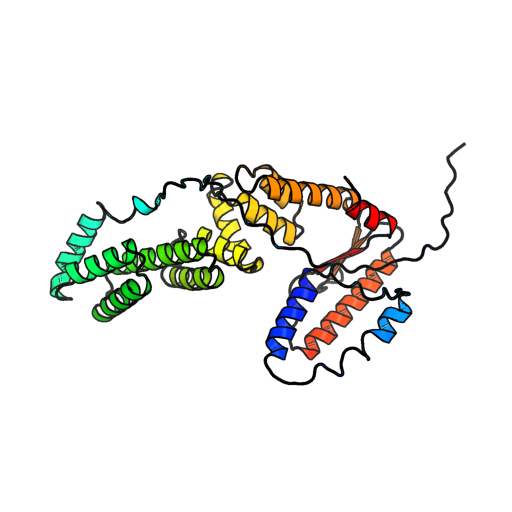 A N 1
ATOM 1619 C CA . LYS A 1 207 ? -2.818 -5.491 0.727 1.00 95.88 207 LYS A CA 1
ATOM 1620 C C . LYS A 1 207 ? -1.763 -4.426 0.986 1.00 95.88 207 LYS A C 1
ATOM 1622 O O . LYS A 1 207 ? -0.582 -4.726 0.873 1.00 95.88 207 LYS A O 1
ATOM 1627 N N . ALA A 1 208 ? -2.148 -3.208 1.361 1.00 97.88 208 ALA A N 1
ATOM 1628 C CA . ALA A 1 208 ? -1.196 -2.132 1.640 1.00 97.88 208 ALA A CA 1
ATOM 1629 C C . ALA A 1 208 ? -0.285 -2.428 2.844 1.00 97.88 208 ALA A C 1
ATOM 1631 O O . ALA A 1 208 ? 0.912 -2.128 2.816 1.00 97.88 208 ALA A O 1
ATOM 1632 N N . PHE A 1 209 ? -0.850 -3.019 3.901 1.00 97.12 209 PHE A N 1
ATOM 1633 C CA . PHE A 1 209 ? -0.170 -3.237 5.176 1.00 97.12 209 PHE A CA 1
ATOM 1634 C C . PHE A 1 209 ? 1.166 -3.997 5.084 1.00 97.12 209 PHE A C 1
ATOM 1636 O O . PHE A 1 209 ? 2.161 -3.465 5.587 1.00 97.12 209 PHE A O 1
ATOM 1643 N N . PRO A 1 210 ? 1.268 -5.191 4.463 1.00 96.75 210 PRO A N 1
ATOM 1644 C CA . PRO A 1 210 ? 2.535 -5.921 4.394 1.00 96.75 210 PRO A CA 1
ATOM 1645 C C . PRO A 1 210 ? 3.645 -5.124 3.694 1.00 96.75 210 PRO A C 1
ATOM 1647 O O . PRO A 1 210 ? 4.777 -5.124 4.172 1.00 96.75 210 PRO A O 1
ATOM 1650 N N . PHE A 1 211 ? 3.330 -4.375 2.635 1.00 96.69 211 PHE A N 1
ATOM 1651 C CA . PHE A 1 211 ? 4.325 -3.571 1.923 1.00 96.69 211 PHE A CA 1
ATOM 1652 C C . PHE A 1 211 ? 4.781 -2.356 2.737 1.00 96.69 211 PHE A C 1
ATOM 1654 O O . PHE A 1 211 ? 5.978 -2.147 2.935 1.00 96.69 211 PHE A O 1
ATOM 1661 N N . LEU A 1 212 ? 3.845 -1.568 3.276 1.00 97.56 212 LEU A N 1
ATOM 1662 C CA . LEU A 1 212 ? 4.194 -0.375 4.055 1.00 97.56 212 LEU A CA 1
ATOM 1663 C C . LEU A 1 212 ? 4.880 -0.729 5.384 1.00 97.56 212 LEU A C 1
ATOM 1665 O O . LEU A 1 212 ? 5.836 -0.065 5.786 1.00 97.56 212 LEU A O 1
ATOM 1669 N N . SER A 1 213 ? 4.462 -1.810 6.044 1.00 96.94 213 SER A N 1
ATOM 1670 C CA . SER A 1 213 ? 5.124 -2.291 7.263 1.00 96.94 213 SER A CA 1
ATOM 1671 C C . SER A 1 213 ? 6.552 -2.777 6.991 1.00 96.94 213 SER A C 1
ATOM 1673 O O . SER A 1 213 ? 7.452 -2.451 7.766 1.00 96.94 213 SER A O 1
ATOM 1675 N N . ALA A 1 214 ? 6.799 -3.467 5.871 1.00 95.81 214 ALA A N 1
ATOM 1676 C CA . ALA A 1 214 ? 8.141 -3.890 5.475 1.00 95.81 214 ALA A CA 1
ATOM 1677 C C . ALA A 1 214 ? 9.061 -2.693 5.176 1.00 95.81 214 ALA A C 1
ATOM 1679 O O . ALA A 1 214 ? 10.216 -2.673 5.613 1.00 95.81 214 ALA A O 1
ATOM 1680 N N . VAL A 1 215 ? 8.548 -1.665 4.494 1.00 96.06 215 VAL A N 1
ATOM 1681 C CA . VAL A 1 215 ? 9.274 -0.408 4.252 1.00 96.06 215 VAL A CA 1
ATOM 1682 C C . VAL A 1 215 ? 9.622 0.284 5.574 1.00 96.06 215 VAL A C 1
ATOM 1684 O O . VAL A 1 215 ? 10.776 0.670 5.783 1.00 96.06 215 VAL A O 1
ATOM 1687 N N . TYR A 1 216 ? 8.661 0.391 6.496 1.00 96.00 216 TYR A N 1
ATOM 1688 C CA . TYR A 1 216 ? 8.888 0.994 7.810 1.00 96.00 216 TYR A CA 1
ATOM 1689 C C . TYR A 1 216 ? 9.883 0.190 8.655 1.00 96.00 216 TYR A C 1
ATOM 1691 O O . TYR A 1 216 ? 10.741 0.775 9.305 1.00 96.00 216 TYR A O 1
ATOM 1699 N N . ALA A 1 217 ? 9.844 -1.143 8.609 1.00 95.75 217 ALA A N 1
ATOM 1700 C CA . ALA A 1 217 ? 10.786 -1.987 9.343 1.00 95.75 217 ALA A CA 1
ATOM 1701 C C . ALA A 1 217 ? 12.251 -1.747 8.930 1.00 95.75 217 ALA A C 1
ATOM 1703 O O . ALA A 1 217 ? 13.151 -1.889 9.754 1.00 95.75 217 ALA A O 1
ATOM 1704 N N . ARG A 1 218 ? 12.499 -1.356 7.670 1.00 94.44 218 ARG A N 1
ATOM 1705 C CA . ARG A 1 218 ? 13.851 -1.076 7.160 1.00 94.44 218 ARG A CA 1
ATOM 1706 C C . ARG A 1 218 ? 14.297 0.368 7.370 1.00 94.44 218 ARG A C 1
ATOM 1708 O O . ARG A 1 218 ? 15.450 0.602 7.714 1.00 94.44 218 ARG A O 1
ATOM 1715 N N . ALA A 1 219 ? 13.414 1.333 7.120 1.00 90.69 219 ALA A N 1
ATOM 1716 C CA . ALA A 1 219 ? 13.773 2.755 7.090 1.00 90.69 219 ALA A CA 1
ATOM 1717 C C . ALA A 1 219 ? 13.246 3.566 8.291 1.00 90.69 219 ALA A C 1
ATOM 1719 O O . ALA A 1 219 ? 13.634 4.724 8.476 1.00 90.69 219 ALA A O 1
ATOM 1720 N N . GLY A 1 220 ? 12.378 2.980 9.115 1.00 91.31 220 GLY A N 1
ATOM 1721 C CA . GLY A 1 220 ? 11.713 3.644 10.232 1.00 91.31 220 GLY A CA 1
ATOM 1722 C C . GLY A 1 220 ? 10.997 4.921 9.796 1.00 91.31 220 GLY A C 1
ATOM 1723 O O . GLY A 1 220 ? 10.464 5.020 8.690 1.00 91.31 220 GLY A O 1
ATOM 1724 N N . ALA A 1 221 ? 11.062 5.950 10.641 1.00 81.69 221 ALA A N 1
ATOM 1725 C CA . ALA A 1 221 ? 10.434 7.245 10.379 1.00 81.69 221 ALA A CA 1
ATOM 1726 C C . ALA A 1 221 ? 10.943 7.955 9.106 1.00 81.69 221 ALA A C 1
ATOM 1728 O O . ALA A 1 221 ? 10.246 8.817 8.573 1.00 81.69 221 ALA A O 1
ATOM 1729 N N . ARG A 1 222 ? 12.124 7.592 8.578 1.00 80.94 222 ARG A N 1
ATOM 1730 C CA . ARG A 1 222 ? 12.659 8.166 7.328 1.00 80.94 222 ARG A CA 1
ATOM 1731 C C . ARG A 1 222 ? 11.902 7.697 6.085 1.00 80.94 222 ARG A C 1
ATOM 1733 O O . ARG A 1 222 ? 12.092 8.265 5.017 1.00 80.94 222 ARG A O 1
ATOM 1740 N N . ALA A 1 223 ? 11.051 6.680 6.212 1.00 75.38 223 ALA A N 1
ATOM 1741 C CA . ALA A 1 223 ? 10.273 6.139 5.106 1.00 75.38 223 ALA A CA 1
ATOM 1742 C C . ALA A 1 223 ? 9.209 7.109 4.557 1.00 75.38 223 ALA A C 1
ATOM 1744 O O . ALA A 1 223 ? 8.741 6.930 3.430 1.00 75.38 223 ALA A O 1
ATOM 1745 N N . GLY A 1 224 ? 8.803 8.112 5.347 1.00 88.75 224 GLY A N 1
ATOM 1746 C CA . GLY A 1 224 ? 7.769 9.068 4.945 1.00 88.75 224 GLY A CA 1
ATOM 1747 C C . GLY A 1 224 ? 6.418 8.399 4.670 1.00 88.75 224 GLY A C 1
ATOM 1748 O O . GLY A 1 224 ? 5.765 8.755 3.695 1.00 88.75 224 GLY A O 1
ATOM 1749 N N . ILE A 1 225 ? 6.061 7.391 5.479 1.00 95.75 225 ILE A N 1
ATOM 1750 C CA . ILE A 1 225 ? 4.793 6.632 5.406 1.00 95.75 225 ILE A CA 1
ATOM 1751 C C . ILE A 1 225 ? 4.101 6.517 6.778 1.00 95.75 225 ILE A C 1
ATOM 1753 O O . ILE A 1 225 ? 3.271 5.638 7.003 1.00 95.75 225 ILE A O 1
ATOM 1757 N N . ASN A 1 226 ? 4.507 7.343 7.751 1.00 96.75 226 ASN A N 1
ATOM 1758 C CA . ASN A 1 226 ? 4.045 7.217 9.138 1.00 96.75 226 ASN A CA 1
ATOM 1759 C C . ASN A 1 226 ? 2.546 7.505 9.262 1.00 96.75 226 ASN A C 1
ATOM 1761 O O . ASN A 1 226 ? 1.879 6.891 10.090 1.00 96.75 226 ASN A O 1
ATOM 1765 N N . PHE A 1 227 ? 2.020 8.412 8.435 1.00 97.56 227 PHE A N 1
ATOM 1766 C CA . PHE A 1 227 ? 0.592 8.703 8.406 1.00 97.56 227 PHE A CA 1
ATOM 1767 C C . PHE A 1 227 ? -0.194 7.497 7.890 1.00 97.56 227 PHE A C 1
ATOM 1769 O O . PHE A 1 227 ? -1.083 7.007 8.579 1.00 97.56 227 PHE A O 1
ATOM 1776 N N . GLU A 1 228 ? 0.191 6.969 6.729 1.00 97.75 228 GLU A N 1
ATOM 1777 C CA . GLU A 1 228 ? -0.474 5.848 6.073 1.00 97.75 228 GLU A CA 1
ATOM 1778 C C . GLU A 1 228 ? -0.422 4.594 6.947 1.00 97.75 228 GLU A C 1
ATOM 1780 O O . GLU A 1 228 ? -1.438 3.940 7.170 1.00 97.75 228 GLU A O 1
ATOM 1785 N N . LEU A 1 229 ? 0.748 4.278 7.511 1.00 97.81 229 LEU A N 1
ATOM 1786 C CA . LEU A 1 229 ? 0.898 3.133 8.403 1.00 97.81 229 LEU A CA 1
ATOM 1787 C C . LEU A 1 229 ? 0.157 3.342 9.734 1.00 97.81 229 LEU A C 1
ATOM 1789 O O . LEU A 1 229 ? -0.435 2.397 10.253 1.00 97.81 229 LEU A O 1
ATOM 1793 N N . GLY A 1 230 ? 0.147 4.567 10.267 1.00 97.81 230 GLY A N 1
ATOM 1794 C CA . GLY A 1 230 ? -0.633 4.930 11.450 1.00 97.81 230 GLY A CA 1
ATOM 1795 C C . GLY A 1 230 ? -2.135 4.753 11.231 1.00 97.81 230 GLY A C 1
ATOM 1796 O O . GLY A 1 230 ? -2.813 4.159 12.068 1.00 97.81 230 GLY A O 1
ATOM 1797 N N . GLU A 1 231 ? -2.651 5.182 10.079 1.00 97.50 231 GLU A N 1
ATOM 1798 C CA . GLU A 1 231 ? -4.039 4.948 9.690 1.00 97.50 231 GLU A CA 1
ATOM 1799 C C . GLU A 1 231 ? -4.334 3.452 9.522 1.00 97.50 231 GLU A C 1
ATOM 1801 O O . GLU A 1 231 ? -5.354 2.967 10.010 1.00 97.50 231 GLU A O 1
ATOM 1806 N N . LEU A 1 232 ? -3.441 2.688 8.891 1.00 96.62 232 LEU A N 1
ATOM 1807 C CA . LEU A 1 232 ? -3.624 1.243 8.754 1.00 96.62 232 LEU A CA 1
ATOM 1808 C C . LEU A 1 232 ? -3.683 0.534 10.114 1.00 96.62 232 LEU A C 1
ATOM 1810 O O . LEU A 1 232 ? -4.579 -0.280 10.330 1.00 96.62 232 LEU A O 1
ATOM 1814 N N . TYR A 1 233 ? -2.789 0.863 11.052 1.00 96.38 233 TYR A N 1
ATOM 1815 C CA . TYR A 1 233 ? -2.859 0.320 12.413 1.00 96.38 233 TYR A CA 1
ATOM 1816 C C . TYR A 1 233 ? -4.139 0.739 13.136 1.00 96.38 233 TYR A C 1
ATOM 1818 O O . TYR A 1 233 ? -4.744 -0.082 13.824 1.00 96.38 233 TYR A O 1
ATOM 1826 N N . TYR A 1 234 ? -4.588 1.980 12.936 1.00 94.75 234 TYR A N 1
ATOM 1827 C CA . TYR A 1 234 ? -5.860 2.456 13.464 1.00 94.75 234 TYR A CA 1
ATOM 1828 C C . TYR A 1 234 ? -7.037 1.601 12.962 1.00 94.75 234 TYR A C 1
ATOM 1830 O O . TYR A 1 234 ? -7.827 1.114 13.768 1.00 94.75 234 TYR A O 1
ATOM 1838 N N . PHE A 1 235 ? -7.121 1.326 11.655 1.00 89.62 235 PHE A N 1
ATOM 1839 C CA . PHE A 1 235 ? -8.186 0.482 11.089 1.00 89.62 235 PHE A CA 1
ATOM 1840 C C . PHE A 1 235 ? -8.155 -0.968 11.573 1.00 89.62 235 PHE A C 1
ATOM 1842 O O . PHE A 1 235 ? -9.201 -1.613 11.629 1.00 89.62 235 PHE A O 1
ATOM 1849 N N . ARG A 1 236 ? -6.978 -1.475 11.945 1.00 88.81 236 ARG A N 1
ATOM 1850 C CA . ARG A 1 236 ? -6.811 -2.812 12.531 1.00 88.81 236 ARG A CA 1
ATOM 1851 C C . ARG A 1 236 ? -7.108 -2.851 14.036 1.00 88.81 236 ARG A C 1
ATOM 1853 O O . ARG A 1 236 ? -7.035 -3.918 14.639 1.00 88.81 236 ARG A O 1
ATOM 1860 N N . GLY A 1 237 ? -7.437 -1.709 14.649 1.00 86.75 237 GLY A N 1
ATOM 1861 C CA . GLY A 1 237 ? -7.664 -1.580 16.091 1.00 86.75 237 GLY A CA 1
ATOM 1862 C C . GLY A 1 237 ? -6.382 -1.633 16.927 1.00 86.75 237 GLY A C 1
ATOM 1863 O O . GLY A 1 237 ? -6.441 -1.754 18.146 1.00 86.75 237 GLY A O 1
ATOM 1864 N N . GLU A 1 238 ? -5.209 -1.537 16.300 1.00 90.56 238 GLU A N 1
ATOM 1865 C CA . GLU A 1 238 ? -3.904 -1.585 16.965 1.00 90.56 238 GLU A CA 1
ATOM 1866 C C . GLU A 1 238 ? -3.496 -0.172 17.429 1.00 90.56 238 GLU A C 1
ATOM 1868 O O . GLU A 1 238 ? -2.481 0.384 16.999 1.00 90.56 238 GLU A O 1
ATOM 1873 N N . LEU A 1 239 ? -4.322 0.437 18.291 1.00 92.00 239 LEU A N 1
ATOM 1874 C CA . LEU A 1 239 ? -4.224 1.855 18.673 1.00 92.00 239 LEU A CA 1
ATOM 1875 C C . LEU A 1 239 ? -2.869 2.226 19.298 1.00 92.00 239 LEU A C 1
ATOM 1877 O O . LEU A 1 239 ? -2.331 3.297 19.004 1.00 92.00 239 LEU A O 1
ATOM 1881 N N . ASP A 1 240 ? -2.286 1.319 20.085 1.00 91.75 240 ASP A N 1
ATOM 1882 C CA . ASP A 1 240 ? -0.973 1.501 20.719 1.00 91.75 240 ASP A CA 1
ATOM 1883 C C . ASP A 1 240 ? 0.162 1.640 19.697 1.00 91.75 240 ASP A C 1
ATOM 1885 O O . ASP A 1 240 ? 1.148 2.332 19.948 1.00 91.75 240 ASP A O 1
ATOM 1889 N N . LYS A 1 241 ? 0.021 1.015 18.521 1.00 95.38 241 LYS A N 1
ATOM 1890 C CA . LYS A 1 241 ? 0.977 1.147 17.412 1.00 95.38 241 LYS A CA 1
ATOM 1891 C C . LYS A 1 241 ? 0.659 2.347 16.528 1.00 95.38 241 LYS A C 1
ATOM 1893 O O . LYS A 1 241 ? 1.576 3.008 16.046 1.00 95.38 241 LYS A O 1
ATOM 1898 N N . ALA A 1 242 ? -0.625 2.646 16.328 1.00 96.69 242 ALA A N 1
ATOM 1899 C CA . ALA A 1 242 ? -1.072 3.772 15.512 1.00 96.69 242 ALA A CA 1
ATOM 1900 C C . ALA A 1 242 ? -0.625 5.121 16.097 1.00 96.69 242 ALA A C 1
ATOM 1902 O O . ALA A 1 242 ? -0.084 5.963 15.380 1.00 96.69 242 ALA A O 1
ATOM 1903 N N . ARG A 1 243 ? -0.817 5.317 17.407 1.00 96.44 243 ARG A N 1
ATOM 1904 C CA . ARG A 1 243 ? -0.544 6.581 18.103 1.00 96.44 243 ARG A CA 1
ATOM 1905 C C . ARG A 1 243 ? 0.884 7.117 17.895 1.00 96.44 243 ARG A C 1
ATOM 1907 O O . ARG A 1 243 ? 0.991 8.227 17.374 1.00 96.44 243 ARG A O 1
ATOM 1914 N N . PRO A 1 244 ? 1.970 6.387 18.221 1.00 96.56 244 PRO A N 1
ATOM 1915 C CA . PRO A 1 244 ? 3.328 6.920 18.078 1.00 96.56 244 PRO A CA 1
ATOM 1916 C C . PRO A 1 244 ? 3.696 7.238 16.620 1.00 96.56 244 PRO A C 1
ATOM 1918 O O . PRO A 1 244 ? 4.448 8.176 16.357 1.00 96.56 244 PRO A O 1
ATOM 1921 N N . LEU A 1 245 ? 3.141 6.500 15.650 1.00 97.56 245 LEU A N 1
ATOM 1922 C CA . LEU A 1 245 ? 3.329 6.799 14.230 1.00 97.56 245 LEU A CA 1
ATOM 1923 C C . LEU A 1 245 ? 2.655 8.116 13.849 1.00 97.56 245 LEU A C 1
ATOM 1925 O O . LEU A 1 245 ? 3.304 8.978 13.257 1.00 97.56 245 LEU A O 1
ATOM 1929 N N . LEU A 1 246 ? 1.396 8.308 14.239 1.00 97.50 246 LEU A N 1
ATOM 1930 C CA . LEU A 1 246 ? 0.645 9.532 13.955 1.00 97.50 246 LEU A CA 1
ATOM 1931 C C . LEU A 1 246 ? 1.246 10.756 14.666 1.00 97.50 246 LEU A C 1
ATOM 1933 O O . LEU A 1 246 ? 1.342 11.823 14.067 1.00 97.50 246 LEU A O 1
ATOM 1937 N N . GLU A 1 247 ? 1.737 10.601 15.900 1.00 96.38 247 GLU A N 1
ATOM 1938 C CA . GLU A 1 247 ? 2.432 11.661 16.654 1.00 96.38 247 GLU A CA 1
ATOM 1939 C C . GLU A 1 247 ? 3.736 12.112 15.986 1.00 96.38 247 GLU A C 1
ATOM 1941 O O . GLU A 1 247 ? 4.191 13.239 16.197 1.00 96.38 247 GLU A O 1
ATOM 1946 N N . SER A 1 248 ? 4.339 11.260 15.155 1.00 95.94 248 SER A N 1
ATOM 1947 C CA . SER A 1 248 ? 5.554 11.579 14.402 1.00 95.94 248 SER A CA 1
ATOM 1948 C C . SER A 1 248 ? 5.293 12.279 13.060 1.00 95.94 248 SER A C 1
ATOM 1950 O O . SER A 1 248 ? 6.239 12.754 12.433 1.00 95.94 248 SER A O 1
ATOM 1952 N N . VAL A 1 249 ? 4.034 12.375 12.611 1.00 95.88 249 VAL A N 1
ATOM 1953 C CA . VAL A 1 249 ? 3.678 12.984 11.318 1.00 95.88 249 VAL A CA 1
ATOM 1954 C C . VAL A 1 249 ? 3.918 14.495 11.348 1.00 95.88 249 VAL A C 1
ATOM 1956 O O . VAL A 1 249 ? 3.548 15.189 12.295 1.00 95.88 249 VAL A O 1
ATOM 1959 N N . ARG A 1 250 ? 4.552 15.018 10.297 1.00 92.19 250 ARG A N 1
ATOM 1960 C CA . ARG A 1 250 ? 4.837 16.446 10.086 1.00 92.19 250 ARG A CA 1
ATOM 1961 C C . ARG A 1 250 ? 4.483 16.823 8.644 1.00 92.19 250 ARG A C 1
ATOM 1963 O O . ARG A 1 250 ? 4.498 15.958 7.771 1.00 92.19 250 ARG A O 1
ATOM 1970 N N . GLY A 1 251 ? 4.210 18.102 8.388 1.00 92.31 251 GLY A N 1
ATOM 1971 C CA . GLY A 1 251 ? 3.949 18.609 7.036 1.00 92.31 251 GLY A CA 1
ATOM 1972 C C . GLY A 1 251 ? 2.529 18.318 6.546 1.00 92.31 251 GLY A C 1
ATOM 1973 O O . GLY A 1 251 ? 1.579 18.470 7.310 1.00 92.31 251 GLY A O 1
ATOM 1974 N N . ALA A 1 252 ? 2.389 17.904 5.282 1.00 89.88 252 ALA A N 1
ATOM 1975 C CA . ALA A 1 252 ? 1.107 17.863 4.567 1.00 89.88 252 ALA A CA 1
ATOM 1976 C C . ALA A 1 252 ? -0.017 17.092 5.289 1.00 89.88 252 ALA A C 1
ATOM 1978 O O . ALA A 1 252 ? -1.151 17.543 5.267 1.00 89.88 252 ALA A O 1
ATOM 1979 N N . ASN A 1 253 ? 0.302 15.988 5.975 1.00 93.94 253 ASN A N 1
ATOM 1980 C CA . ASN A 1 253 ? -0.689 15.144 6.662 1.00 93.94 253 ASN A CA 1
ATOM 1981 C C . ASN A 1 253 ? -0.835 15.458 8.166 1.00 93.94 253 ASN A C 1
ATOM 1983 O O . ASN A 1 253 ? -1.409 14.671 8.921 1.00 93.94 253 ASN A O 1
ATOM 1987 N N . GLN A 1 254 ? -0.247 16.553 8.661 1.00 94.75 254 GLN A N 1
ATOM 1988 C CA . GLN A 1 254 ? -0.219 16.855 10.097 1.00 94.75 254 GLN A CA 1
ATOM 1989 C C . GLN A 1 254 ? -1.623 17.114 10.665 1.00 94.75 254 GLN A C 1
ATOM 1991 O O . GLN A 1 254 ? -1.914 16.708 11.792 1.00 94.75 254 GLN A O 1
ATOM 1996 N N . HIS A 1 255 ? -2.501 17.768 9.902 1.00 94.75 255 HIS A N 1
ATOM 1997 C CA . HIS A 1 255 ? -3.865 18.060 10.345 1.00 94.75 255 HIS A CA 1
ATOM 1998 C C . HIS A 1 255 ? -4.724 16.793 10.415 1.00 94.75 255 HIS A C 1
ATOM 2000 O O . HIS A 1 255 ? -5.458 16.588 11.383 1.00 94.75 255 HIS A O 1
ATOM 2006 N N . GLU A 1 256 ? -4.601 15.914 9.427 1.00 95.44 256 GLU A N 1
ATOM 2007 C CA . GLU A 1 256 ? -5.265 14.616 9.360 1.00 95.44 256 GLU A CA 1
ATOM 2008 C C . GLU A 1 256 ? -4.785 13.712 10.497 1.00 95.44 256 GLU A C 1
ATOM 2010 O O . GLU A 1 256 ? -5.606 13.121 11.203 1.00 95.44 256 GLU A O 1
ATOM 2015 N N . ALA A 1 257 ? -3.471 13.671 10.739 1.00 96.56 257 ALA A N 1
ATOM 2016 C CA . ALA A 1 257 ? -2.892 12.936 11.857 1.00 96.56 257 ALA A CA 1
ATOM 2017 C C . ALA A 1 257 ? -3.424 13.446 13.203 1.00 96.56 257 ALA A C 1
ATOM 2019 O O . ALA A 1 257 ? -3.837 12.644 14.040 1.00 96.56 257 ALA A O 1
ATOM 2020 N N . ALA A 1 258 ? -3.492 14.767 13.402 1.00 96.50 258 ALA A N 1
ATOM 2021 C CA . ALA A 1 258 ? -4.034 15.364 14.623 1.00 96.50 258 ALA A CA 1
ATOM 2022 C C . ALA A 1 258 ? -5.519 15.020 14.834 1.00 96.50 258 ALA A C 1
ATOM 2024 O O . ALA A 1 258 ? -5.927 14.679 15.947 1.00 96.50 258 ALA A O 1
ATOM 2025 N N . ARG A 1 259 ? -6.331 15.044 13.768 1.00 95.19 259 ARG A N 1
ATOM 2026 C CA . ARG A 1 259 ? -7.742 14.622 13.821 1.00 95.19 259 ARG A CA 1
ATOM 2027 C C . ARG A 1 259 ? -7.876 13.152 14.212 1.00 95.19 259 ARG A C 1
ATOM 2029 O O . ARG A 1 259 ? -8.730 12.818 15.038 1.00 95.19 259 ARG A O 1
ATOM 2036 N N . LEU A 1 260 ? -7.038 12.285 13.645 1.00 95.00 260 LEU A N 1
ATOM 2037 C CA . LEU A 1 260 ? -7.056 10.860 13.957 1.00 95.00 260 LEU A CA 1
ATOM 2038 C C . LEU A 1 260 ? -6.572 10.587 15.387 1.00 95.00 260 LEU A C 1
ATOM 2040 O O . LEU A 1 260 ? -7.197 9.808 16.096 1.00 95.00 260 LEU A O 1
ATOM 2044 N N . LEU A 1 261 ? -5.546 11.294 15.865 1.00 96.62 261 LEU A N 1
ATOM 2045 C CA . LEU A 1 261 ? -5.091 11.227 17.258 1.00 96.62 261 LEU A CA 1
ATOM 2046 C C . LEU A 1 261 ? -6.165 11.673 18.250 1.00 96.62 261 LEU A C 1
ATOM 2048 O O . LEU A 1 261 ? -6.365 11.012 19.267 1.00 96.62 261 LEU A O 1
ATOM 2052 N N . ALA A 1 262 ? -6.892 12.753 17.952 1.00 93.12 262 ALA A N 1
ATOM 2053 C CA . ALA A 1 262 ? -8.021 13.180 18.775 1.00 93.12 262 ALA A CA 1
ATOM 2054 C C . ALA A 1 262 ? -9.104 12.092 18.828 1.00 93.12 262 ALA A C 1
ATOM 2056 O O . ALA A 1 262 ? -9.650 11.808 19.893 1.00 93.12 262 ALA A O 1
ATOM 2057 N N . LYS A 1 263 ? -9.373 11.430 17.694 1.00 90.88 263 LYS A N 1
ATOM 2058 C CA . LYS A 1 263 ? -10.299 10.295 17.632 1.00 90.88 263 LYS A CA 1
ATOM 2059 C C . LYS A 1 263 ? -9.828 9.120 18.491 1.00 90.88 263 LYS A C 1
ATOM 2061 O O . LYS A 1 263 ? -10.599 8.665 19.330 1.00 90.88 263 LYS A O 1
ATOM 2066 N N . ILE A 1 264 ? -8.565 8.715 18.360 1.00 92.75 264 ILE A N 1
ATOM 2067 C CA . ILE A 1 264 ? -7.949 7.673 19.194 1.00 92.75 264 ILE A CA 1
ATOM 2068 C C . ILE A 1 264 ? -8.046 8.048 20.676 1.00 92.75 264 ILE A C 1
ATOM 2070 O O . ILE A 1 264 ? -8.406 7.214 21.494 1.00 92.75 264 ILE A O 1
ATOM 2074 N N . GLY A 1 265 ? -7.773 9.304 21.044 1.00 89.94 265 GLY A N 1
ATOM 2075 C CA . GLY A 1 265 ? -7.891 9.779 22.424 1.00 89.94 265 GLY A CA 1
ATOM 2076 C C . GLY A 1 265 ? -9.305 9.637 22.993 1.00 89.94 265 GLY A C 1
ATOM 2077 O O . GLY A 1 265 ? -9.459 9.179 24.126 1.00 89.94 265 GLY A O 1
ATOM 2078 N N . ARG A 1 266 ? -10.335 9.973 22.203 1.00 84.38 266 ARG A N 1
ATOM 2079 C CA . ARG A 1 266 ? -11.742 9.786 22.594 1.00 84.38 266 ARG A CA 1
ATOM 2080 C C . ARG A 1 266 ? -12.093 8.310 22.764 1.00 84.38 266 ARG A C 1
ATOM 2082 O O . ARG A 1 266 ? -12.710 7.955 23.764 1.00 84.38 266 ARG A O 1
ATOM 2089 N N . GLU A 1 267 ? -11.686 7.470 21.816 1.00 84.88 267 GLU A N 1
ATOM 2090 C CA . GLU A 1 267 ? -11.931 6.023 21.850 1.00 84.88 267 GLU A CA 1
ATOM 2091 C C . GLU A 1 267 ? -11.237 5.384 23.059 1.00 84.88 267 GLU A C 1
ATOM 2093 O O . GLU A 1 267 ? -11.902 4.750 23.872 1.00 84.88 267 GLU A O 1
ATOM 2098 N N . SER A 1 268 ? -9.946 5.658 23.283 1.00 84.94 268 SER A N 1
ATOM 2099 C CA . SER A 1 268 ? -9.202 5.141 24.440 1.00 84.94 268 SER A CA 1
ATOM 2100 C C . SER A 1 268 ? -9.796 5.577 25.785 1.00 84.94 268 SER A C 1
ATOM 2102 O O . SER A 1 268 ? -9.792 4.792 26.729 1.00 84.94 268 SER A O 1
ATOM 2104 N N . TYR A 1 269 ? -10.316 6.807 25.897 1.00 80.06 269 TYR A N 1
ATOM 2105 C CA . TYR A 1 269 ? -10.945 7.284 27.135 1.00 80.06 269 TYR A CA 1
ATOM 2106 C C . TYR A 1 269 ? -12.232 6.522 27.469 1.00 80.06 269 TYR A C 1
ATOM 2108 O O . TYR A 1 269 ? -12.506 6.250 28.636 1.00 80.06 269 TYR A O 1
ATOM 2116 N N . VAL A 1 270 ? -13.032 6.187 26.455 1.00 76.81 270 VAL A N 1
ATOM 2117 C CA . VAL A 1 270 ? -14.295 5.465 26.657 1.00 76.81 270 VAL A CA 1
ATOM 2118 C C . VAL A 1 270 ? -14.054 3.964 26.804 1.00 76.81 270 VAL A C 1
ATOM 2120 O O . VAL A 1 270 ? -14.723 3.322 27.608 1.00 76.81 270 VAL A O 1
ATOM 2123 N N . GLU A 1 271 ? -13.101 3.412 26.058 1.00 77.81 271 GLU A N 1
ATOM 2124 C CA . GLU A 1 271 ? -12.893 1.968 25.922 1.00 77.81 271 GLU A CA 1
ATOM 2125 C C . GLU A 1 271 ? -11.819 1.400 26.850 1.00 77.81 271 GLU A C 1
ATOM 2127 O O . GLU A 1 271 ? -11.716 0.183 26.971 1.00 77.81 271 GLU A O 1
ATOM 2132 N N . GLY A 1 272 ? -11.046 2.236 27.549 1.00 75.75 272 GLY A N 1
ATOM 2133 C CA . GLY A 1 272 ? -9.961 1.779 28.428 1.00 75.75 272 GLY A CA 1
ATOM 2134 C C . GLY A 1 272 ? -10.401 0.833 29.555 1.00 75.75 272 GLY A C 1
ATOM 2135 O O . GLY A 1 272 ? -9.588 0.067 30.064 1.00 75.75 272 GLY A O 1
ATOM 2136 N N . GLU A 1 273 ? -11.686 0.844 29.922 1.00 76.56 273 GLU A N 1
ATOM 2137 C CA . GLU A 1 273 ? -12.271 -0.059 30.927 1.00 76.56 273 GLU A CA 1
ATOM 2138 C C . GLU A 1 273 ? -13.129 -1.181 30.315 1.00 76.56 273 GLU A C 1
ATOM 2140 O O . GLU A 1 273 ? -13.770 -1.955 31.037 1.00 76.56 273 GLU A O 1
ATOM 2145 N N . PHE A 1 274 ? -13.183 -1.278 28.983 1.00 83.69 274 PHE A N 1
ATOM 2146 C CA . PHE A 1 274 ? -14.035 -2.256 28.322 1.00 83.69 274 PHE A CA 1
ATOM 2147 C C . PHE A 1 274 ? -13.461 -3.658 28.498 1.00 83.69 274 PHE A C 1
ATOM 2149 O O . PHE A 1 274 ? -12.264 -3.910 28.372 1.00 83.69 274 PHE A O 1
ATOM 2156 N N . ARG A 1 275 ? -14.354 -4.603 28.780 1.00 79.50 275 ARG A N 1
ATOM 2157 C CA . ARG A 1 275 ? -14.055 -6.026 28.715 1.00 79.50 275 ARG A CA 1
ATOM 2158 C C . ARG A 1 275 ? -14.327 -6.518 27.311 1.00 79.50 275 ARG A C 1
ATOM 2160 O O . ARG A 1 275 ? -15.345 -6.190 26.707 1.00 79.50 275 ARG A O 1
ATOM 2167 N N . GLU A 1 276 ? -13.433 -7.364 26.838 1.00 83.00 276 GLU A N 1
ATOM 2168 C CA . GLU A 1 276 ? -13.579 -8.060 25.576 1.00 83.00 276 GLU A CA 1
ATOM 2169 C C . GLU A 1 276 ? -14.074 -9.483 25.842 1.00 83.00 276 GLU A C 1
ATOM 2171 O O . GLU A 1 276 ? -13.544 -10.195 26.697 1.00 83.00 276 GLU A O 1
ATOM 2176 N N . ILE A 1 277 ? -15.109 -9.904 25.120 1.00 80.44 277 ILE A N 1
ATOM 2177 C CA . ILE A 1 277 ? -15.429 -11.323 24.974 1.00 80.44 277 ILE A CA 1
ATOM 2178 C C . ILE A 1 277 ? -14.942 -11.734 23.590 1.00 80.44 277 ILE A C 1
ATOM 2180 O O . ILE A 1 277 ? -15.615 -11.496 22.581 1.00 80.44 277 ILE A O 1
ATOM 2184 N N . GLU A 1 278 ? -13.779 -12.382 23.547 1.00 70.38 278 GLU A N 1
ATOM 2185 C CA . GLU A 1 278 ? -13.459 -13.266 22.432 1.00 70.38 278 GLU A CA 1
ATOM 2186 C C . GLU A 1 278 ? -14.291 -14.547 22.602 1.00 70.38 278 GLU A C 1
ATOM 2188 O O . GLU A 1 278 ? -14.379 -15.127 23.686 1.00 70.38 278 GLU A O 1
ATOM 2193 N N . GLY A 1 279 ? -15.008 -14.948 21.550 1.00 58.09 279 GLY A N 1
ATOM 2194 C CA . GLY A 1 279 ? -15.767 -16.198 21.569 1.00 58.09 279 GLY A CA 1
ATOM 2195 C C . GLY A 1 279 ? -14.853 -17.426 21.630 1.00 58.09 279 GLY A C 1
ATOM 2196 O O . GLY A 1 279 ? -13.643 -17.315 21.452 1.00 58.09 279 GLY A O 1
ATOM 2197 N N . TYR A 1 280 ? -15.459 -18.606 21.818 1.00 60.06 280 TYR A N 1
ATOM 2198 C CA . TYR A 1 280 ? -14.821 -19.911 21.585 1.00 60.06 280 TYR A CA 1
ATOM 2199 C C . TYR A 1 280 ? -13.948 -19.898 20.315 1.00 60.06 280 TYR A C 1
ATOM 2201 O O . TYR A 1 280 ? -14.281 -19.184 19.362 1.00 60.06 280 TYR A O 1
ATOM 2209 N N . GLU A 1 281 ? -12.870 -20.693 20.294 1.00 61.09 281 GLU A N 1
ATOM 2210 C CA . GLU A 1 281 ? -11.984 -20.843 19.129 1.00 61.09 281 GLU A CA 1
ATOM 2211 C C . GLU A 1 281 ? -12.799 -20.910 17.820 1.00 61.09 281 GLU A C 1
ATOM 2213 O O . GLU A 1 281 ? -13.650 -21.782 17.646 1.00 61.09 281 GLU A O 1
ATOM 2218 N N . GLY A 1 282 ? -12.590 -19.936 16.922 1.00 69.88 282 GLY A N 1
ATOM 2219 C CA . GLY A 1 282 ? -13.295 -19.838 15.633 1.00 69.88 282 GLY A CA 1
ATOM 2220 C C . GLY A 1 282 ? -14.378 -18.752 15.513 1.00 69.88 282 GLY A C 1
ATOM 2221 O O . GLY A 1 282 ? -14.989 -18.626 14.449 1.00 69.88 282 GLY A O 1
ATOM 2222 N N . GLY A 1 283 ? -14.618 -17.946 16.553 1.00 81.81 283 GLY A N 1
ATOM 2223 C CA . GLY A 1 283 ? -15.455 -16.743 16.447 1.00 81.81 283 GLY A CA 1
ATOM 2224 C C . GLY A 1 283 ? -14.859 -15.666 15.523 1.00 81.81 283 GLY A C 1
ATOM 2225 O O . GLY A 1 283 ? -13.660 -15.395 15.562 1.00 81.81 283 GLY A O 1
ATOM 2226 N N . ASN A 1 284 ? -15.711 -15.031 14.717 1.00 88.62 284 ASN A N 1
ATOM 2227 C CA . ASN A 1 284 ? -15.383 -13.973 13.754 1.00 88.62 284 ASN A CA 1
ATOM 2228 C C . ASN A 1 284 ? -15.728 -12.578 14.285 1.00 88.62 284 ASN A C 1
ATOM 2230 O O . ASN A 1 284 ? -15.345 -11.590 13.673 1.00 88.62 284 ASN A O 1
ATOM 2234 N N . PHE A 1 285 ? -16.443 -12.477 15.407 1.00 89.44 285 PHE A N 1
ATOM 2235 C CA . PHE A 1 285 ? -16.742 -11.201 16.055 1.00 89.44 285 PHE A CA 1
ATOM 2236 C C . PHE A 1 285 ? -16.080 -11.109 17.426 1.00 89.44 285 PHE A C 1
ATOM 2238 O O . PHE A 1 285 ? -16.250 -11.991 18.274 1.00 89.44 285 PHE A O 1
ATOM 2245 N N . ARG A 1 286 ? -15.373 -10.003 17.641 1.00 87.44 286 ARG A N 1
ATOM 2246 C CA . ARG A 1 286 ? -14.808 -9.574 18.918 1.00 87.44 286 ARG A CA 1
ATOM 2247 C C . ARG A 1 286 ? -15.735 -8.524 19.511 1.00 87.44 286 ARG A C 1
ATOM 2249 O O . ARG A 1 286 ? -15.915 -7.485 18.888 1.00 87.44 286 ARG A O 1
ATOM 2256 N N . VAL A 1 287 ? -16.336 -8.784 20.672 1.00 88.31 287 VAL A N 1
ATOM 2257 C CA . VAL A 1 287 ? -17.290 -7.840 21.280 1.00 88.31 287 VAL A CA 1
ATOM 2258 C C . VAL A 1 287 ? -16.688 -7.196 22.525 1.00 88.31 287 VAL A C 1
ATOM 2260 O O . VAL A 1 287 ? -16.436 -7.892 23.509 1.00 88.31 287 VAL A O 1
ATOM 2263 N N . SER A 1 288 ? -16.517 -5.875 22.494 1.00 87.19 288 SER A N 1
ATOM 2264 C CA . SER A 1 288 ? -16.027 -5.055 23.608 1.00 87.19 288 SER A CA 1
ATOM 2265 C C . SER A 1 288 ? -17.180 -4.286 24.256 1.00 87.19 288 SER A C 1
ATOM 2267 O O . SER A 1 288 ? -18.032 -3.736 23.557 1.00 87.19 288 SER A O 1
ATOM 2269 N N . PHE A 1 289 ? -17.249 -4.261 25.587 1.00 87.88 289 PHE A N 1
ATOM 2270 C CA . PHE A 1 289 ? -18.344 -3.636 26.341 1.00 87.88 289 PHE A CA 1
ATOM 2271 C C . PHE A 1 289 ? -17.902 -3.223 27.751 1.00 87.88 289 PHE A C 1
ATOM 2273 O O . PHE A 1 289 ? -16.955 -3.770 28.307 1.00 87.88 289 PHE A O 1
ATOM 2280 N N . ASP A 1 290 ? -18.641 -2.309 28.374 1.00 82.19 290 ASP A N 1
ATOM 2281 C CA . ASP A 1 290 ? -18.372 -1.848 29.741 1.00 82.19 290 ASP A CA 1
ATOM 2282 C C . ASP A 1 290 ? -18.570 -2.949 30.814 1.00 82.19 290 ASP A C 1
ATOM 2284 O O . ASP A 1 290 ? -19.615 -3.609 30.921 1.00 82.19 290 ASP A O 1
ATOM 2288 N N . GLY A 1 291 ? -17.527 -3.142 31.620 1.00 66.81 291 GLY A N 1
ATOM 2289 C CA . GLY A 1 291 ? -17.100 -4.389 32.241 1.00 66.81 291 GLY A CA 1
ATOM 2290 C C . GLY A 1 291 ? -17.868 -4.939 33.442 1.00 66.81 291 GLY A C 1
ATOM 2291 O O . GLY A 1 291 ? -17.310 -5.776 34.143 1.00 66.81 291 GLY A O 1
ATOM 2292 N N . THR A 1 292 ? -19.124 -4.590 33.716 1.00 63.28 292 THR A N 1
ATOM 2293 C CA . THR A 1 292 ? -19.880 -5.330 34.763 1.00 63.28 292 THR A CA 1
ATOM 2294 C C . THR A 1 292 ? -21.357 -5.546 34.476 1.00 63.28 292 THR A C 1
ATOM 2296 O O . THR A 1 292 ? -21.906 -6.560 34.903 1.00 63.28 292 THR A O 1
ATOM 2299 N N . GLN A 1 293 ? -22.011 -4.659 33.728 1.00 65.94 293 GLN A N 1
ATOM 2300 C CA . GLN A 1 293 ? -23.475 -4.691 33.616 1.00 65.94 293 GLN A CA 1
ATOM 2301 C C . GLN A 1 293 ? -23.993 -5.365 32.336 1.00 65.94 293 GLN A C 1
ATOM 2303 O O . GLN A 1 293 ? -25.174 -5.690 32.264 1.00 65.94 293 GLN A O 1
ATOM 2308 N N . ASN A 1 294 ? -23.127 -5.638 31.349 1.00 74.38 294 ASN A N 1
ATOM 2309 C CA . ASN A 1 294 ? -23.572 -5.943 29.980 1.00 74.38 294 ASN A CA 1
ATOM 2310 C C . ASN A 1 294 ? -23.027 -7.240 29.364 1.00 74.38 294 ASN A C 1
ATOM 2312 O O . ASN A 1 294 ? -23.144 -7.446 28.157 1.00 74.38 294 ASN A O 1
ATOM 2316 N N . VAL A 1 295 ? -22.520 -8.168 30.181 1.00 84.25 295 VAL A N 1
ATOM 2317 C CA . VAL A 1 295 ? -21.987 -9.460 29.704 1.00 84.25 295 VAL A CA 1
ATOM 2318 C C . VAL A 1 295 ? -23.026 -10.223 28.870 1.00 84.25 295 VAL A C 1
ATOM 2320 O O . VAL A 1 295 ? -22.730 -10.697 27.776 1.00 84.25 295 VAL A O 1
ATOM 2323 N N . ARG A 1 296 ? -24.281 -10.296 29.342 1.00 87.06 296 ARG A N 1
ATOM 2324 C CA . ARG A 1 296 ? -25.366 -10.997 28.631 1.00 87.06 296 ARG A CA 1
ATOM 2325 C C . ARG A 1 296 ? -25.689 -10.356 27.279 1.00 87.06 296 ARG A C 1
ATOM 2327 O O . ARG A 1 296 ? -25.919 -11.082 26.315 1.00 87.06 296 ARG A O 1
ATOM 2334 N N . ALA A 1 297 ? -25.690 -9.024 27.209 1.00 87.50 297 ALA A N 1
ATOM 2335 C CA . ALA A 1 297 ? -25.917 -8.294 25.965 1.00 87.50 297 ALA A CA 1
ATOM 2336 C C . ALA A 1 297 ? -24.777 -8.547 24.970 1.00 87.50 297 ALA A C 1
ATOM 2338 O O . ALA A 1 297 ? -25.043 -8.858 23.816 1.00 87.50 297 ALA A O 1
ATOM 2339 N N . ALA A 1 298 ? -23.524 -8.526 25.429 1.00 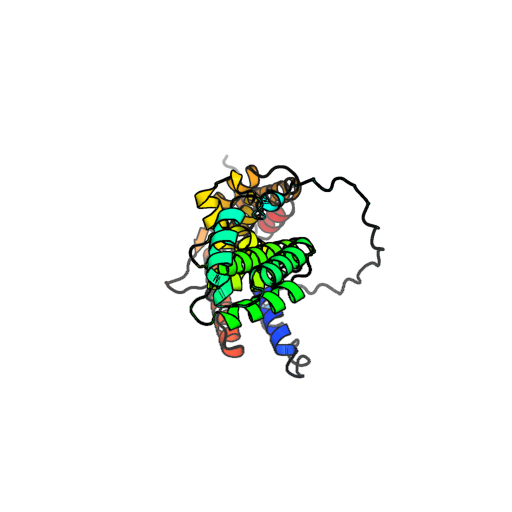88.31 298 ALA A N 1
ATOM 2340 C CA . ALA A 1 298 ? -22.367 -8.821 24.590 1.00 88.31 298 ALA A CA 1
ATOM 2341 C C . ALA A 1 298 ? -22.405 -10.242 24.000 1.00 88.31 298 ALA A C 1
ATOM 2343 O O . ALA A 1 298 ? -22.239 -10.411 22.789 1.00 88.31 298 ALA A O 1
ATOM 2344 N N . TYR A 1 299 ? -22.719 -11.259 24.813 1.00 89.12 299 TYR A N 1
ATOM 2345 C CA . TYR A 1 299 ? -22.917 -12.626 24.315 1.00 89.12 299 TYR A CA 1
ATOM 2346 C C . TYR A 1 299 ? -24.085 -12.730 23.327 1.00 89.12 299 TYR A C 1
ATOM 2348 O O . TYR A 1 299 ? -23.937 -13.363 22.282 1.00 89.12 299 TYR A O 1
ATOM 2356 N N . GLY A 1 300 ? -25.227 -12.105 23.635 1.00 90.94 300 GLY A N 1
ATOM 2357 C CA . GLY A 1 300 ? -26.401 -12.093 22.759 1.00 90.94 300 GLY A CA 1
ATOM 2358 C C . GLY A 1 300 ? -26.101 -11.464 21.399 1.00 90.94 300 GLY A C 1
ATOM 2359 O O . GLY A 1 300 ? -26.349 -12.088 20.367 1.00 90.94 300 GLY A O 1
ATOM 2360 N N . THR A 1 301 ? -25.477 -10.283 21.395 1.00 91.00 301 THR A N 1
ATOM 2361 C CA . THR A 1 301 ? -25.022 -9.601 20.177 1.00 91.00 301 THR A CA 1
ATOM 2362 C C . THR A 1 301 ? -24.108 -10.502 19.358 1.00 91.00 301 THR A C 1
ATOM 2364 O O . THR A 1 301 ? -24.332 -10.674 18.163 1.00 91.00 301 THR A O 1
ATOM 2367 N N . ARG A 1 302 ? -23.113 -11.142 19.986 1.00 89.75 302 ARG A N 1
ATOM 2368 C CA . ARG A 1 302 ? -22.195 -12.043 19.278 1.00 89.75 302 ARG A CA 1
ATOM 2369 C C . ARG A 1 302 ? -22.932 -13.197 18.596 1.00 89.75 302 ARG A C 1
ATOM 2371 O O . ARG A 1 302 ? -22.666 -13.479 17.432 1.00 89.75 302 ARG A O 1
ATOM 2378 N N . VAL A 1 303 ? -23.857 -13.859 19.296 1.00 91.06 303 VAL A N 1
ATOM 2379 C CA . VAL A 1 303 ? -24.639 -14.981 18.741 1.00 91.06 303 VAL A CA 1
ATOM 2380 C C . VAL A 1 303 ? -25.440 -14.538 17.517 1.00 91.06 303 VAL A C 1
ATOM 2382 O O . VAL A 1 303 ? -25.425 -15.228 16.496 1.00 91.06 303 VAL A O 1
ATOM 2385 N N . ILE A 1 304 ? -26.091 -13.375 17.601 1.00 93.81 304 ILE A N 1
ATOM 2386 C CA . ILE A 1 304 ? -26.865 -12.799 16.496 1.00 93.81 304 ILE A CA 1
ATOM 2387 C C . ILE A 1 304 ? -25.955 -12.500 15.300 1.00 93.81 304 ILE A C 1
ATOM 2389 O O . ILE A 1 304 ? -26.279 -12.880 14.176 1.00 93.81 304 ILE A O 1
ATOM 2393 N N . LEU A 1 305 ? -24.796 -11.881 15.531 1.00 93.31 305 LEU A N 1
ATOM 2394 C CA . LEU A 1 305 ? -23.854 -11.533 14.466 1.00 93.31 305 LEU A CA 1
ATOM 2395 C C . LEU A 1 305 ? -23.249 -12.770 13.786 1.00 93.31 305 LEU A C 1
ATOM 2397 O O . LEU A 1 305 ? -23.164 -12.815 12.561 1.00 93.31 305 LEU A O 1
ATOM 2401 N N . GLU A 1 306 ? -22.896 -13.814 14.539 1.00 92.06 306 GLU A N 1
ATOM 2402 C CA . GLU A 1 306 ? -22.408 -15.076 13.960 1.00 92.06 306 GLU A CA 1
ATOM 2403 C C . GLU A 1 306 ? -23.484 -15.815 13.162 1.00 92.06 306 GLU A C 1
ATOM 2405 O O . GLU A 1 306 ? -23.186 -16.472 12.161 1.00 92.06 306 GLU A O 1
ATOM 2410 N N . GLN A 1 307 ? -24.742 -15.747 13.603 1.00 93.56 307 GLN A N 1
ATOM 2411 C CA . GLN A 1 307 ? -25.865 -16.285 12.841 1.00 93.56 307 GLN A CA 1
ATOM 2412 C C . GLN A 1 307 ? -26.047 -15.503 11.534 1.00 93.56 307 GLN A C 1
ATOM 2414 O O . GLN A 1 307 ? -26.042 -16.113 10.466 1.00 93.56 307 GLN A O 1
ATOM 2419 N N . ALA A 1 308 ? -26.073 -14.169 11.600 1.00 94.12 308 ALA A N 1
ATOM 2420 C CA . ALA A 1 308 ? -26.177 -13.309 10.425 1.00 94.12 308 ALA A CA 1
ATOM 2421 C C . ALA A 1 308 ? -25.032 -13.552 9.428 1.00 94.12 308 ALA A C 1
ATOM 2423 O O . ALA A 1 308 ? -25.277 -13.700 8.232 1.00 94.12 308 ALA A O 1
ATOM 2424 N N . ARG A 1 309 ? -23.785 -13.677 9.906 1.00 92.06 309 ARG A N 1
ATOM 2425 C CA . ARG A 1 309 ? -22.626 -14.012 9.061 1.00 92.06 309 ARG A CA 1
ATOM 2426 C C . ARG A 1 309 ? -22.807 -15.350 8.353 1.00 92.06 309 ARG A C 1
ATOM 2428 O O . ARG A 1 309 ? -22.490 -15.451 7.172 1.00 92.06 309 ARG A O 1
ATOM 2435 N N . ARG A 1 310 ? -23.302 -16.376 9.054 1.00 93.44 310 ARG A N 1
ATOM 2436 C CA . ARG A 1 310 ? -23.548 -17.698 8.459 1.00 93.44 310 ARG A CA 1
ATOM 2437 C C . ARG A 1 310 ? -24.636 -17.654 7.393 1.00 93.44 310 ARG A C 1
ATOM 2439 O O . ARG A 1 310 ? -24.470 -18.276 6.347 1.00 93.44 310 ARG A O 1
ATOM 2446 N N . ASP A 1 311 ? -25.712 -16.921 7.645 1.00 94.19 311 ASP A N 1
ATOM 2447 C CA . ASP A 1 311 ? -26.834 -16.821 6.713 1.00 94.19 311 ASP A CA 1
ATOM 2448 C C . ASP A 1 311 ? -26.444 -16.045 5.449 1.00 94.19 311 ASP A C 1
ATOM 2450 O O . ASP A 1 311 ? -26.634 -16.546 4.339 1.00 94.19 311 ASP A O 1
ATOM 2454 N N . ILE A 1 312 ? -25.792 -14.888 5.611 1.00 92.62 312 ILE A N 1
ATOM 2455 C CA . ILE A 1 312 ? -25.245 -14.094 4.500 1.00 92.62 312 ILE A CA 1
ATOM 2456 C C . ILE A 1 312 ? -24.204 -14.917 3.737 1.00 92.62 312 ILE A C 1
ATOM 2458 O O . ILE A 1 312 ? -24.278 -15.038 2.516 1.00 92.62 312 ILE A O 1
ATOM 2462 N N . GLY A 1 313 ? -23.259 -15.549 4.434 1.00 93.62 313 GLY A N 1
ATOM 2463 C CA . GLY A 1 313 ? -22.209 -16.308 3.767 1.00 93.62 313 GLY A CA 1
ATOM 2464 C C . GLY A 1 313 ? -22.723 -17.523 3.001 1.00 93.62 313 GLY A C 1
ATOM 2465 O O . GLY A 1 313 ? -22.204 -17.831 1.930 1.00 93.62 313 GLY A O 1
ATOM 2466 N N . ARG A 1 314 ? -23.797 -18.169 3.472 1.00 95.75 314 ARG A N 1
ATOM 2467 C CA . ARG A 1 314 ? -24.480 -19.231 2.719 1.00 95.75 314 ARG A CA 1
ATOM 2468 C C . ARG A 1 314 ? -25.149 -18.685 1.465 1.00 95.75 314 ARG A C 1
ATOM 2470 O O . ARG A 1 314 ? -25.072 -19.322 0.421 1.00 95.75 314 ARG A O 1
ATOM 2477 N N . GLN A 1 315 ? -25.797 -17.529 1.570 1.00 95.81 315 GLN A N 1
ATOM 2478 C CA . GLN A 1 315 ? -26.506 -16.909 0.456 1.00 95.81 315 GLN A CA 1
ATOM 2479 C C . GLN A 1 315 ? -25.557 -16.454 -0.660 1.00 95.81 315 GLN A C 1
ATOM 2481 O O . GLN A 1 315 ? -25.862 -16.650 -1.833 1.00 95.81 315 GLN A O 1
ATOM 2486 N N . PHE A 1 316 ? -24.415 -15.865 -0.301 1.00 94.06 316 PHE A N 1
ATOM 2487 C CA . PHE A 1 316 ? -23.461 -15.303 -1.262 1.00 94.06 316 PHE A CA 1
ATOM 2488 C C . PHE A 1 316 ? -22.282 -16.231 -1.583 1.00 94.06 316 PHE A C 1
ATOM 2490 O O . PHE A 1 316 ? -21.454 -15.896 -2.424 1.00 94.06 316 PHE A O 1
ATOM 2497 N N . GLY A 1 317 ? -22.174 -17.384 -0.915 1.00 93.38 317 GLY A N 1
ATOM 2498 C CA . GLY A 1 317 ? -21.032 -18.291 -1.063 1.00 93.38 317 GLY A CA 1
ATOM 2499 C C . GLY A 1 317 ? -19.710 -17.697 -0.563 1.00 93.38 317 GLY A C 1
ATOM 2500 O O . GLY A 1 317 ? -18.644 -18.136 -0.986 1.00 93.38 317 GLY A O 1
ATOM 2501 N N . PHE A 1 318 ? -19.759 -16.695 0.318 1.00 89.75 318 PHE A N 1
ATOM 2502 C CA . PHE A 1 318 ? -18.588 -15.949 0.773 1.00 89.75 318 PHE A CA 1
ATOM 2503 C C . PHE A 1 318 ? -18.608 -15.734 2.287 1.00 89.75 318 PHE A C 1
ATOM 2505 O O . PHE A 1 318 ? -19.553 -15.173 2.831 1.00 89.75 318 PHE A O 1
ATOM 2512 N N . TYR A 1 319 ? -17.534 -16.127 2.973 1.00 88.12 319 TYR A N 1
ATOM 2513 C CA . TYR A 1 319 ? -17.405 -15.994 4.424 1.00 88.12 319 TYR A CA 1
ATOM 2514 C C . TYR A 1 319 ? -16.165 -15.154 4.753 1.00 88.12 319 TYR A C 1
ATOM 2516 O O . TYR A 1 319 ? -15.051 -15.655 4.575 1.00 88.12 319 TYR A O 1
ATOM 2524 N N . PRO A 1 320 ? -16.327 -13.909 5.243 1.00 79.88 320 PRO A N 1
ATOM 2525 C CA . PRO A 1 320 ? -15.198 -13.071 5.637 1.00 79.88 320 PRO A CA 1
ATOM 2526 C C . PRO A 1 320 ? -14.356 -13.787 6.694 1.00 79.88 320 PRO A C 1
ATOM 2528 O O . PRO A 1 320 ? -14.912 -14.251 7.688 1.00 79.88 320 PRO A O 1
ATOM 2531 N N . LYS A 1 321 ? -13.045 -13.915 6.477 1.00 80.75 321 LYS A N 1
ATOM 2532 C CA . LYS A 1 321 ? -12.142 -14.577 7.436 1.00 80.75 321 LYS A CA 1
ATOM 2533 C C . LYS A 1 321 ? -11.673 -13.638 8.544 1.00 80.75 321 LYS A C 1
ATOM 2535 O O . LYS A 1 321 ? -11.226 -14.108 9.586 1.00 80.75 321 LYS A O 1
ATOM 2540 N N . ASP A 1 322 ? -11.776 -12.336 8.308 1.00 78.50 322 ASP A N 1
ATOM 2541 C CA . ASP A 1 322 ? -11.285 -11.327 9.231 1.00 78.50 322 ASP A CA 1
ATOM 2542 C C . ASP A 1 322 ? -12.175 -11.237 10.467 1.00 78.50 322 ASP A C 1
ATOM 2544 O O . ASP A 1 322 ? -13.407 -11.318 10.390 1.00 78.50 322 ASP A O 1
ATOM 2548 N N . LYS A 1 323 ? -11.532 -11.051 11.622 1.00 82.44 323 LYS A N 1
ATOM 2549 C CA . LYS A 1 323 ? -12.237 -10.749 12.863 1.00 82.44 323 LYS A CA 1
ATOM 2550 C C . LYS A 1 323 ? -12.795 -9.327 12.788 1.00 82.44 323 LYS A C 1
ATOM 2552 O O . LYS A 1 323 ? -12.072 -8.383 12.486 1.00 82.44 323 LYS A O 1
ATOM 2557 N N . ILE A 1 324 ? -14.070 -9.173 13.120 1.00 83.69 324 ILE A N 1
ATOM 2558 C CA . ILE A 1 324 ? -14.769 -7.890 13.163 1.00 83.69 324 ILE A CA 1
ATOM 2559 C C . ILE A 1 324 ? -14.894 -7.459 14.624 1.00 83.69 324 ILE A C 1
ATOM 2561 O O . ILE A 1 324 ? -15.504 -8.160 15.435 1.00 83.69 324 ILE A O 1
ATOM 2565 N N . ALA A 1 325 ? -14.329 -6.300 14.959 1.00 84.75 325 ALA A N 1
ATOM 2566 C CA . ALA A 1 325 ? -14.517 -5.677 16.263 1.00 84.75 325 ALA A CA 1
ATOM 2567 C C . ALA A 1 325 ? -15.903 -5.021 16.353 1.00 84.75 325 ALA A C 1
ATOM 2569 O O . ALA A 1 325 ? -16.352 -4.338 15.433 1.00 84.75 325 ALA A O 1
ATOM 2570 N N . VAL A 1 326 ? -16.586 -5.238 17.471 1.00 87.94 326 VAL A N 1
ATOM 2571 C CA . VAL A 1 326 ? -17.919 -4.720 17.772 1.00 87.94 326 VAL A CA 1
ATOM 2572 C C . VAL A 1 326 ? -17.858 -4.089 19.149 1.00 87.94 326 VAL A C 1
ATOM 2574 O O . VAL A 1 326 ? -17.622 -4.776 20.138 1.00 87.94 326 VAL A O 1
ATOM 2577 N N . VAL A 1 327 ? -18.099 -2.786 19.223 1.00 86.81 327 VAL A N 1
ATOM 2578 C CA . VAL A 1 327 ? -18.059 -2.047 20.485 1.00 86.81 327 VAL A CA 1
ATOM 2579 C C . VAL A 1 327 ? -19.483 -1.715 20.915 1.00 86.81 327 VAL A C 1
ATOM 2581 O O . VAL A 1 327 ? -20.245 -1.102 20.167 1.00 86.81 327 VAL A O 1
ATOM 2584 N N . LEU A 1 328 ? -19.867 -2.155 22.112 1.00 87.75 328 LEU A N 1
ATOM 2585 C CA . LEU A 1 328 ? -21.175 -1.888 22.697 1.00 87.75 328 LEU A CA 1
ATOM 2586 C C . LEU A 1 328 ? -21.078 -0.720 23.670 1.00 87.75 328 LEU A C 1
ATOM 2588 O O . LEU A 1 328 ? -20.579 -0.862 24.786 1.00 87.75 328 LEU A O 1
ATOM 2592 N N . TYR A 1 329 ? -21.627 0.418 23.259 1.00 83.38 329 TYR A N 1
ATOM 2593 C CA . TYR A 1 329 ? -21.767 1.583 24.120 1.00 83.38 329 TYR A CA 1
ATOM 2594 C C . TYR A 1 329 ? -23.155 1.637 24.753 1.00 83.38 329 TYR A C 1
ATOM 2596 O O . TYR A 1 329 ? -24.176 1.382 24.111 1.00 83.38 329 TYR A O 1
ATOM 2604 N N . THR A 1 330 ? -23.216 2.084 26.003 1.00 84.44 330 THR A N 1
ATOM 2605 C CA . THR A 1 330 ? -24.454 2.660 26.534 1.00 84.44 330 THR A CA 1
ATOM 2606 C C . THR A 1 330 ? -24.782 3.962 25.800 1.00 84.44 330 THR A C 1
ATOM 2608 O O . THR A 1 330 ? -23.901 4.622 25.249 1.00 84.44 330 THR A O 1
ATOM 2611 N N . ARG A 1 331 ? -26.043 4.409 25.849 1.00 82.19 331 ARG A N 1
ATOM 2612 C CA . ARG A 1 331 ? -26.444 5.690 25.236 1.00 82.19 331 ARG A CA 1
ATOM 2613 C C . ARG A 1 331 ? -25.612 6.874 25.747 1.00 82.19 331 ARG A C 1
ATOM 2615 O O . ARG A 1 331 ? -25.284 7.776 24.985 1.00 82.19 331 ARG A O 1
ATOM 2622 N N . VAL A 1 332 ? -25.253 6.857 27.031 1.00 81.81 332 VAL A N 1
ATOM 2623 C CA . VAL A 1 332 ? -24.415 7.892 27.651 1.00 81.81 332 VAL A CA 1
ATOM 2624 C C . VAL A 1 332 ? -22.982 7.827 27.121 1.00 81.81 332 VAL A C 1
ATOM 2626 O O . VAL A 1 332 ? -22.433 8.861 26.752 1.00 81.81 332 VAL A O 1
ATOM 2629 N N . GLN A 1 333 ? -22.386 6.634 27.046 1.00 79.94 333 GLN A N 1
ATOM 2630 C CA . GLN A 1 333 ? -21.037 6.452 26.496 1.00 79.94 333 GLN A CA 1
ATOM 2631 C C . GLN A 1 333 ? -20.965 6.828 25.021 1.00 79.94 333 GLN A C 1
ATOM 2633 O O . GLN A 1 333 ? -20.035 7.517 24.627 1.00 79.94 333 GLN A O 1
ATOM 2638 N N . TYR A 1 334 ? -21.972 6.452 24.234 1.00 80.81 334 TYR A N 1
ATOM 2639 C CA . TYR A 1 334 ? -22.060 6.817 22.825 1.00 80.81 334 TYR A CA 1
ATOM 2640 C C . TYR A 1 334 ? -22.059 8.337 22.648 1.00 80.81 334 TYR A C 1
ATOM 2642 O O . TYR A 1 334 ? -21.246 8.886 21.909 1.00 80.81 334 TYR A O 1
ATOM 2650 N N . ASN A 1 335 ? -22.909 9.039 23.403 1.00 80.75 335 ASN A N 1
ATOM 2651 C CA . ASN A 1 335 ? -22.936 10.496 23.362 1.00 80.75 335 ASN A CA 1
ATOM 2652 C C . ASN A 1 335 ? -21.590 11.097 23.786 1.00 80.75 335 ASN A C 1
ATOM 2654 O O . ASN A 1 335 ? -21.147 12.053 23.163 1.00 80.75 335 ASN A O 1
ATOM 2658 N N . ARG A 1 336 ? -20.905 10.539 24.792 1.00 77.81 336 ARG A N 1
ATOM 2659 C CA . ARG A 1 336 ? -19.561 10.999 25.189 1.00 77.81 336 ARG A CA 1
ATOM 2660 C C . ARG A 1 336 ? -18.510 10.757 24.105 1.00 77.81 336 ARG A C 1
ATOM 2662 O O . ARG A 1 336 ? -17.722 11.658 23.844 1.00 77.81 336 ARG A O 1
ATOM 2669 N N . ALA A 1 337 ? -18.536 9.597 23.450 1.00 72.88 337 ALA A N 1
ATOM 2670 C CA . ALA A 1 337 ? -17.644 9.275 22.337 1.00 72.88 337 ALA A CA 1
ATOM 2671 C C . ALA A 1 337 ? -17.830 10.241 21.151 1.00 72.88 337 ALA A C 1
ATOM 2673 O O . ALA A 1 337 ? -16.864 10.563 20.459 1.00 72.88 337 ALA A O 1
ATOM 2674 N N . LEU A 1 338 ? -19.056 10.745 20.952 1.00 74.44 338 LEU A N 1
ATOM 2675 C CA . LEU A 1 338 ? -19.382 11.721 19.909 1.00 74.44 338 LEU A CA 1
ATOM 2676 C C . LEU A 1 338 ? -19.189 13.193 20.305 1.00 74.44 338 LEU A C 1
ATOM 2678 O O . LEU A 1 338 ? -18.958 14.011 19.421 1.00 74.44 338 LEU A O 1
ATOM 2682 N N . SER A 1 339 ? -19.330 13.545 21.588 1.00 63.91 339 SER A N 1
ATOM 2683 C CA . SER A 1 339 ? -19.475 14.946 22.040 1.00 63.91 339 SER A CA 1
ATOM 2684 C C . SER A 1 339 ? -18.242 15.527 22.742 1.00 63.91 339 SER A C 1
ATOM 2686 O O . SER A 1 339 ? -18.316 16.645 23.245 1.00 63.91 339 SER A O 1
ATOM 2688 N N . ALA A 1 340 ? -17.136 14.787 22.852 1.00 46.31 340 ALA A N 1
ATOM 2689 C CA . ALA A 1 340 ? -15.916 15.330 23.449 1.00 46.31 340 ALA A CA 1
ATOM 2690 C C . ALA A 1 340 ? -15.262 16.367 22.498 1.00 46.31 340 ALA A C 1
ATOM 2692 O O . ALA A 1 340 ? -15.145 16.062 21.307 1.00 46.31 340 ALA A O 1
ATOM 2693 N N . PRO A 1 341 ? -14.894 17.561 23.013 1.00 46.41 341 PRO A N 1
ATOM 2694 C CA . PRO A 1 341 ? -14.573 18.766 22.235 1.00 46.41 341 PRO A CA 1
ATOM 2695 C C . PRO A 1 341 ? -13.358 18.650 21.310 1.00 46.41 341 PRO A C 1
ATOM 2697 O O . PRO A 1 341 ? -12.440 17.848 21.609 1.00 46.41 341 PRO A O 1
#

pLDDT: mean 73.6, std 24.98, range [25.3, 98.31]

Secondary structure (DSSP, 8-state):
-PPP------PPP------HHHHHHHHHHHHHHHTS-S--TTSTTTSHHHHHHTTTPPPPPP-PPPP-PPPPPP----------TTSS-S-SSTHHHHHHHHHHTTTTSTTHHHHHHHHHHHHHTT-HHHHHHHHHHHHHHHTT---HHHHHHHHHHHHHHHHHHHHTT-HHHHHHHHHHHHHH-TT--TTHHHHHHHHHHTT-HHHHHHHHHHHHHHHGGGGS-HHHHHHHHHHTT-HHHHHHHHHT--GGGHHHHHHHHHHHHHHHHHHTTEEEEE-STT-SEEEEEETTT-HHHHHHHHHHHHHHHHHHHHHHT----SPEEEEE--HHHHHHHHH--

Radius of gyration: 27.59 Å; chains: 1; bounding box: 70×49×91 Å

Sequence (341 aa):
MPPGKNNTGPGRWIALVLVSAFMGTIVAGALYWANNREKVGHFAGRVGGRALEDLGVIHIPDATPPGGAIPELSKDEDSIRYEWRYGADVPDEQSVEELELARSLADRVPDFPDRFREVLSLTREYQFMAARGKLDALIADFGKDVPPAVRRAHELLLLTWGDRLLHEGRNAQAALILLELEALNPKDRSFERPLGLAFYRAGDREKAFPFLSAVYARAGARAGINFELGELYYFRGELDKARPLLESVRGANQHEAARLLAKIGRESYVEGEFREIEGYEGGNFRVSFDGTQNVRAAYGTRVILEQARRDIGRQFGFYPKDKIAVVLYTRVQYNRALSAP